Protein 6NX5 (pdb70)

Structure (mmCIF, N/CA/C/O backbone):
data_6NX5
#
_entry.id   6NX5
#
_cell.length_a   46.854
_cell.length_b   37.592
_cell.length_c   73.930
_cell.angle_alpha   90.000
_cell.angle_beta   94.200
_cell.angle_gamma   90.000
#
_symmetry.space_group_name_H-M   'P 1 21 1'
#
loop_
_entity.id
_entity.type
_entity.pdbx_description
1 polymer 'Pumilio domain-containing protein C56F2.08c'
2 non-polymer 1,2-ETHANEDIOL
3 water water
#
loop_
_atom_site.group_PDB
_atom_site.id
_atom_site.type_symbol
_atom_site.label_atom_id
_atom_site.label_alt_id
_atom_site.label_comp_id
_atom_site.label_asym_id
_atom_site.label_entity_id
_atom_site.label_seq_id
_atom_site.pdbx_PDB_ins_code
_atom_site.Cartn_x
_atom_site.Cartn_y
_atom_site.Cartn_z
_atom_site.occupancy
_atom_site.B_iso_or_equiv
_atom_site.auth_seq_id
_atom_site.auth_comp_id
_atom_site.auth_asym_id
_atom_site.auth_atom_id
_atom_site.pdbx_PDB_model_num
ATOM 1 N N . SER A 1 1 ? -2.098 10.123 1.659 1.00 15.57 -3 SER A N 1
ATOM 2 C CA . SER A 1 1 ? -1.262 9.472 0.646 1.00 9.56 -3 SER A CA 1
ATOM 3 C C . SER A 1 1 ? -1.801 8.078 0.353 1.00 13.12 -3 SER A C 1
ATOM 4 O O . SER A 1 1 ? -2.359 7.413 1.235 1.00 18.08 -3 SER A O 1
ATOM 7 N N . GLY A 1 2 ? -1.667 7.665 -0.902 1.00 15.62 -2 GLY A N 1
ATOM 8 C CA . GLY A 1 2 ? -2.111 6.340 -1.294 1.00 12.54 -2 GLY A CA 1
ATOM 9 C C . GLY A 1 2 ? -3.622 6.256 -1.389 1.00 12.94 -2 GLY A C 1
ATOM 10 O O . GLY A 1 2 ? -4.352 7.251 -1.325 1.00 14.25 -2 GLY A O 1
ATOM 11 N N . GLY A 1 3 ? -4.085 5.021 -1.563 1.00 10.23 -1 GLY A N 1
ATOM 12 C CA . GLY A 1 3 ? -5.502 4.742 -1.664 1.00 8.56 -1 GLY A CA 1
ATOM 13 C C . GLY A 1 3 ? -6.016 4.852 -3.083 1.00 10.02 -1 GLY A C 1
ATOM 14 O O . GLY A 1 3 ? -5.337 5.328 -4.000 1.00 6.96 -1 GLY A O 1
ATOM 15 N N . SER A 1 4 ? -7.233 4.359 -3.272 1.00 9.30 0 SER A N 1
ATOM 16 C CA . SER A 1 4 ? -7.788 4.195 -4.608 1.00 6.05 0 SER A CA 1
ATOM 17 C C . SER A 1 4 ? -8.882 5.214 -4.868 1.00 10.22 0 SER A C 1
ATOM 18 O O . SER A 1 4 ? -9.700 5.501 -3.986 1.00 11.66 0 SER A O 1
ATOM 21 N N . MET A 1 5 ? -8.912 5.727 -6.091 1.00 6.61 1 MET A N 1
ATOM 22 C CA . MET A 1 5 ? -9.878 6.727 -6.528 1.00 7.19 1 MET A CA 1
ATOM 23 C C . MET A 1 5 ? -10.712 6.186 -7.676 1.00 7.78 1 MET A C 1
ATOM 24 O O . MET A 1 5 ? -10.167 5.612 -8.630 1.00 8.82 1 MET A O 1
ATOM 29 N N . LEU A 1 6 ? -12.020 6.390 -7.574 1.00 8.56 2 LEU A N 1
ATOM 30 C CA . LEU A 1 6 ? -12.970 6.102 -8.650 1.00 9.28 2 LEU A CA 1
ATOM 31 C C . LEU A 1 6 ? -13.545 7.411 -9.148 1.00 10.66 2 LEU A C 1
ATOM 32 O O . LEU A 1 6 ? -13.995 8.240 -8.343 1.00 12.60 2 LEU A O 1
ATOM 37 N N . TYR A 1 7 ? -13.531 7.590 -10.464 1.00 9.95 3 TYR A N 1
ATOM 38 C CA . TYR A 1 7 ? -14.196 8.703 -11.124 1.00 10.57 3 TYR A CA 1
ATOM 39 C C . TYR A 1 7 ? -15.548 8.206 -11.618 1.00 12.43 3 TYR A C 1
ATOM 40 O O . TYR A 1 7 ? -15.612 7.279 -12.427 1.00 11.74 3 TYR A O 1
ATOM 49 N N . VAL A 1 8 ? -16.617 8.803 -11.105 1.00 12.24 4 VAL A N 1
ATOM 50 C CA . VAL A 1 8 ? -17.978 8.354 -11.377 1.00 13.25 4 VAL A CA 1
ATOM 51 C C . VAL A 1 8 ? -18.661 9.403 -12.241 1.00 14.03 4 VAL A C 1
ATOM 52 O O . VAL A 1 8 ? -18.699 10.584 -11.879 1.00 15.44 4 VAL A O 1
ATOM 56 N N . SER A 1 9 ? -19.224 8.974 -13.372 1.00 15.32 5 SER A N 1
ATOM 57 C CA . SER A 1 9 ? -19.861 9.907 -14.287 1.00 15.52 5 SER A CA 1
ATOM 58 C C . SER A 1 9 ? -21.216 9.365 -14.725 1.00 16.66 5 SER A C 1
ATOM 59 O O . SER A 1 9 ? -21.559 8.196 -14.511 1.00 17.87 5 SER A O 1
ATOM 62 N N . ASN A 1 10 ? -21.996 10.262 -15.319 1.00 18.82 6 ASN A N 1
ATOM 63 C CA . ASN A 1 10 ? -23.386 9.997 -15.713 1.00 21.96 6 ASN A CA 1
ATOM 64 C C . ASN A 1 10 ? -24.255 9.679 -14.503 1.00 19.13 6 ASN A C 1
ATOM 65 O O . ASN A 1 10 ? -25.056 8.744 -14.517 1.00 26.89 6 ASN A O 1
ATOM 70 N N . LEU A 1 11 ? -24.073 10.439 -13.432 1.00 19.30 7 LEU A N 1
ATOM 71 C CA . LEU A 1 11 ? -25.033 10.414 -12.343 1.00 19.32 7 LEU A CA 1
ATOM 72 C C . LEU A 1 11 ? -26.348 11.053 -12.788 1.00 26.18 7 LEU A C 1
ATOM 73 O O . LEU A 1 11 ? -26.356 11.914 -13.669 1.00 28.04 7 LEU A O 1
ATOM 78 N N . PRO A 1 12 ? -27.471 10.648 -12.196 1.00 24.95 8 PRO A N 1
ATOM 79 C CA . PRO A 1 12 ? -28.718 11.393 -12.412 1.00 29.41 8 PRO A CA 1
ATOM 80 C C . PRO A 1 12 ? -28.535 12.836 -11.974 1.00 31.89 8 PRO A C 1
ATOM 81 O O . PRO A 1 12 ? -27.828 13.119 -11.006 1.00 25.72 8 PRO A O 1
ATOM 85 N N . VAL A 1 13 ? -29.165 13.761 -12.703 1.00 40.34 9 VAL A N 1
ATOM 86 C CA . VAL A 1 13 ? -29.044 15.161 -12.320 1.00 40.65 9 VAL A CA 1
ATOM 87 C C . VAL A 1 13 ? -29.575 15.330 -10.903 1.00 34.46 9 VAL A C 1
ATOM 88 O O . VAL A 1 13 ? -30.545 14.678 -10.495 1.00 30.93 9 VAL A O 1
ATOM 92 N N . GLY A 1 14 ? -28.889 16.157 -10.121 1.00 30.28 10 GLY A N 1
ATOM 93 C CA . GLY A 1 14 ? -29.267 16.365 -8.740 1.00 37.90 10 GLY A CA 1
ATOM 94 C C . GLY A 1 14 ? -28.812 15.307 -7.758 1.00 35.57 10 GLY A C 1
ATOM 95 O O . GLY A 1 14 ? -29.189 15.386 -6.584 1.00 36.40 10 GLY A O 1
ATOM 96 N N . THR A 1 15 ? -28.025 14.317 -8.188 1.00 28.83 11 THR A N 1
ATOM 97 C CA . THR A 1 15 ? -27.546 13.293 -7.260 1.00 25.54 11 THR A CA 1
ATOM 98 C C . THR A 1 15 ? -26.651 13.913 -6.196 1.00 22.41 11 THR A C 1
ATOM 99 O O . THR A 1 15 ? -25.688 14.617 -6.510 1.00 23.74 11 THR A O 1
ATOM 103 N N . SER A 1 16 ? -26.968 13.641 -4.937 1.00 21.27 12 SER A N 1
ATOM 104 C CA . SER A 1 16 ? -26.238 14.219 -3.821 1.00 19.93 12 SER A CA 1
ATOM 105 C C . SER A 1 16 ? -25.090 13.315 -3.379 1.00 22.39 12 SER A C 1
ATOM 106 O O . SER A 1 16 ? -25.032 12.121 -3.695 1.00 20.59 12 SER A O 1
ATOM 109 N N . SER A 1 17 ? -24.161 13.905 -2.626 1.00 19.90 13 SER A N 1
ATOM 110 C CA A SER A 1 17 ? -23.041 13.133 -2.096 0.26 21.07 13 SER A CA 1
ATOM 111 C CA B SER A 1 17 ? -23.046 13.116 -2.115 0.74 21.23 13 SER A CA 1
ATOM 112 C C . SER A 1 17 ? -23.517 12.069 -1.112 1.00 22.57 13 SER A C 1
ATOM 113 O O . SER A 1 17 ? -22.940 10.975 -1.040 1.00 18.67 13 SER A O 1
ATOM 118 N N . SER A 1 18 ? -24.567 12.370 -0.345 1.00 22.59 14 SER A N 1
ATOM 119 C CA A SER A 1 18 ? -25.109 11.383 0.585 0.36 22.44 14 SER A CA 1
ATOM 120 C CA B SER A 1 18 ? -25.094 11.377 0.585 0.64 22.41 14 SER A CA 1
ATOM 121 C C . SER A 1 18 ? -25.633 10.160 -0.158 1.00 21.82 14 SER A C 1
ATOM 122 O O . SER A 1 18 ? -25.455 9.025 0.293 1.00 21.08 14 SER A O 1
ATOM 127 N N . ALA A 1 19 ? -26.279 10.370 -1.306 1.00 22.29 15 ALA A N 1
ATOM 128 C CA . ALA A 1 19 ? -26.744 9.234 -2.094 1.00 19.58 15 ALA A CA 1
ATOM 129 C C . ALA A 1 19 ? -25.569 8.402 -2.597 1.00 23.61 15 ALA A C 1
ATOM 130 O O . ALA A 1 19 ? -25.624 7.166 -2.606 1.00 23.23 15 ALA A O 1
ATOM 132 N N . ILE A 1 20 ? -24.487 9.066 -2.994 1.00 21.12 16 ILE A N 1
ATOM 133 C CA . ILE A 1 20 ? -23.334 8.347 -3.522 1.00 17.82 16 ILE A CA 1
ATOM 134 C C . ILE A 1 20 ? -22.690 7.490 -2.438 1.00 17.18 16 ILE A C 1
ATOM 135 O O . ILE A 1 20 ? -22.286 6.350 -2.695 1.00 16.33 16 ILE A O 1
ATOM 140 N N . HIS A 1 21 ? -22.579 8.013 -1.213 1.00 17.88 17 HIS A N 1
ATOM 141 C CA . HIS A 1 21 ? -22.036 7.201 -0.123 1.00 22.35 17 HIS A CA 1
ATOM 142 C C . HIS A 1 21 ? -22.877 5.956 0.100 1.00 24.83 17 HIS A C 1
ATOM 143 O O . HIS A 1 21 ? -22.345 4.849 0.245 1.00 19.43 17 HIS A O 1
ATOM 150 N N . ALA A 1 22 ? -24.199 6.122 0.146 1.00 23.03 18 ALA A N 1
ATOM 151 C CA . ALA A 1 22 ? -25.081 4.976 0.313 1.00 25.43 18 ALA A CA 1
ATOM 152 C C . ALA A 1 22 ? -24.811 3.907 -0.738 1.00 24.61 18 ALA A C 1
ATOM 153 O O . ALA A 1 22 ? -24.707 2.718 -0.416 1.00 26.79 18 ALA A O 1
ATOM 155 N N . LEU A 1 23 ? -24.656 4.317 -1.996 1.00 23.39 19 LEU A N 1
ATOM 156 C CA . LEU A 1 23 ? -24.462 3.355 -3.074 1.00 22.43 19 LEU A CA 1
ATOM 157 C C . LEU A 1 23 ? -23.098 2.681 -2.987 1.00 21.56 19 LEU A C 1
ATOM 158 O O . LEU A 1 23 ? -22.987 1.462 -3.158 1.00 22.23 19 LEU A O 1
ATOM 163 N N . PHE A 1 24 ? -22.046 3.447 -2.716 1.00 17.91 20 PHE A N 1
ATOM 164 C CA . PHE A 1 24 ? -20.719 2.849 -2.778 1.00 15.94 20 PHE A CA 1
ATOM 165 C C . PHE A 1 24 ? -20.330 2.129 -1.489 1.00 18.86 20 PHE A C 1
ATOM 166 O O . PHE A 1 24 ? -19.410 1.303 -1.508 1.00 16.16 20 PHE A O 1
ATOM 174 N N . SER A 1 25 ? -21.031 2.377 -0.381 1.00 21.15 21 SER A N 1
ATOM 175 C CA . SER A 1 25 ? -20.736 1.644 0.846 1.00 17.77 21 SER A CA 1
ATOM 176 C C . SER A 1 25 ? -21.108 0.167 0.770 1.00 18.89 21 SER A C 1
ATOM 177 O O . SER A 1 25 ? -20.727 -0.589 1.667 1.00 18.38 21 SER A O 1
ATOM 180 N N . ALA A 1 26 ? -21.824 -0.268 -0.269 1.00 17.04 22 ALA A N 1
ATOM 181 C CA . ALA A 1 26 ? -22.083 -1.692 -0.423 1.00 21.38 22 ALA A CA 1
ATOM 182 C C . ALA A 1 26 ? -20.805 -2.497 -0.629 1.00 23.80 22 ALA A C 1
ATOM 183 O O . ALA A 1 26 ? -20.802 -3.703 -0.371 1.00 20.68 22 ALA A O 1
ATOM 185 N N . TYR A 1 27 ? -19.723 -1.872 -1.095 1.00 18.26 23 TYR A N 1
ATOM 186 C CA . TYR A 1 27 ? -18.539 -2.620 -1.504 1.00 21.13 23 TYR A CA 1
ATOM 187 C C . TYR A 1 27 ? -17.336 -2.418 -0.596 1.00 22.13 23 TYR A C 1
ATOM 188 O O . TYR A 1 27 ? -16.300 -3.060 -0.803 1.00 19.83 23 TYR A O 1
ATOM 197 N N . GLY A 1 28 ? -17.440 -1.568 0.407 1.00 14.60 24 GLY A N 1
ATOM 198 C CA . GLY A 1 28 ? -16.318 -1.349 1.292 1.00 13.89 24 GLY A CA 1
ATOM 199 C C . GLY A 1 28 ? -16.489 -0.062 2.072 1.00 17.31 24 GLY A C 1
ATOM 200 O O . GLY A 1 28 ? -17.564 0.541 2.093 1.00 23.17 24 GLY A O 1
ATOM 201 N N . ASN A 1 29 ? -15.397 0.331 2.729 1.00 21.75 25 ASN A N 1
ATOM 202 C CA . ASN A 1 29 ? -15.386 1.515 3.587 1.00 24.29 25 ASN A CA 1
ATOM 203 C C . ASN A 1 29 ? -15.033 2.716 2.720 1.00 16.94 25 ASN A C 1
ATOM 204 O O . ASN A 1 29 ? -13.874 2.911 2.360 1.00 21.33 25 ASN A O 1
ATOM 209 N N . VAL A 1 30 ? -16.036 3.529 2.383 1.00 20.26 26 VAL A N 1
ATOM 210 C CA . VAL A 1 30 ? -15.776 4.728 1.594 1.00 15.33 26 VAL A CA 1
ATOM 211 C C . VAL A 1 30 ? -14.991 5.723 2.436 1.00 19.46 26 VAL A C 1
ATOM 212 O O . VAL A 1 30 ? -15.414 6.097 3.539 1.00 22.56 26 VAL A O 1
ATOM 216 N N . LYS A 1 31 ? -13.857 6.176 1.911 1.00 13.29 27 LYS A N 1
ATOM 217 C CA . LYS A 1 31 ? -12.966 7.053 2.662 1.00 17.77 27 LYS A CA 1
ATOM 218 C C . LYS A 1 31 ? -13.322 8.520 2.491 1.00 20.92 27 LYS A C 1
ATOM 219 O O . LYS A 1 31 ? -13.220 9.295 3.447 1.00 23.34 27 LYS A O 1
ATOM 225 N N . ASP A 1 32 ? -13.746 8.914 1.294 1.00 14.40 28 ASP A N 1
ATOM 226 C CA . ASP A 1 32 ? -14.048 10.305 1.000 1.00 14.48 28 ASP A CA 1
ATOM 227 C C . ASP A 1 32 ? -14.876 10.324 -0.268 1.00 11.92 28 ASP A C 1
ATOM 228 O O . ASP A 1 32 ? -14.811 9.392 -1.077 1.00 11.43 28 ASP A O 1
ATOM 233 N N . ILE A 1 33 ? -15.646 11.395 -0.428 1.00 12.32 29 ILE A N 1
ATOM 234 C CA . ILE A 1 33 ? -16.415 11.657 -1.644 1.00 11.63 29 ILE A CA 1
ATOM 235 C C . ILE A 1 33 ? -16.252 13.131 -1.978 1.00 15.14 29 ILE A C 1
ATOM 236 O O . ILE A 1 33 ? -16.332 13.977 -1.084 1.00 17.31 29 ILE A O 1
ATOM 241 N N . TRP A 1 34 ? -15.986 13.434 -3.247 1.00 14.60 30 TRP A N 1
ATOM 242 C CA . TRP A 1 34 ? -16.002 14.796 -3.767 1.00 11.81 30 TRP A CA 1
ATOM 243 C C . TRP A 1 34 ? -17.007 14.884 -4.908 1.00 13.49 30 TRP A C 1
ATOM 244 O O . TRP A 1 34 ? -17.082 13.986 -5.750 1.00 16.92 30 TRP A O 1
ATOM 255 N N . MET A 1 35 ? -17.778 15.966 -4.949 1.00 13.73 31 MET A N 1
ATOM 256 C CA . MET A 1 35 ? -18.732 16.184 -6.025 1.00 15.33 31 MET A CA 1
ATOM 257 C C . MET A 1 35 ? -18.139 17.147 -7.044 1.00 17.03 31 MET A C 1
ATOM 258 O O . MET A 1 35 ? -17.512 18.141 -6.674 1.00 18.88 31 MET A O 1
ATOM 263 N N . LEU A 1 36 ? -18.328 16.841 -8.326 1.00 15.92 32 LEU A N 1
ATOM 264 C CA . LEU A 1 36 ? -17.862 17.695 -9.417 1.00 16.62 32 LEU A CA 1
ATOM 265 C C . LEU A 1 36 ? -18.995 18.541 -9.970 1.00 21.87 32 LEU A C 1
ATOM 266 O O . LEU A 1 36 ? -19.087 18.756 -11.179 1.00 26.33 32 LEU A O 1
ATOM 271 N N . SER A 1 37 ? -19.869 19.015 -9.086 1.00 18.69 33 SER A N 1
ATOM 272 C CA . SER A 1 37 ? -20.942 19.910 -9.485 1.00 25.62 33 SER A CA 1
ATOM 273 C C . SER A 1 37 ? -20.357 21.163 -10.136 1.00 27.93 33 SER A C 1
ATOM 274 O O . SER A 1 37 ? -19.290 21.640 -9.739 1.00 27.79 33 SER A O 1
ATOM 277 N N . PRO A 1 38 ? -21.048 21.738 -11.129 1.00 29.97 34 PRO A N 1
ATOM 278 C CA . PRO A 1 38 ? -22.405 21.375 -11.544 1.00 26.21 34 PRO A CA 1
ATOM 279 C C . PRO A 1 38 ? -22.486 20.184 -12.495 1.00 26.38 34 PRO A C 1
ATOM 280 O O . PRO A 1 38 ? -23.584 19.870 -12.967 1.00 28.97 34 PRO A O 1
ATOM 284 N N . ASP A 1 39 ? -21.362 19.528 -12.771 1.00 29.03 35 ASP A N 1
ATOM 285 C CA . ASP A 1 39 ? -21.417 18.332 -13.597 1.00 25.96 35 ASP A CA 1
ATOM 286 C C . ASP A 1 39 ? -21.994 17.163 -12.799 1.00 23.49 35 ASP A C 1
ATOM 287 O O . ASP A 1 39 ? -21.929 17.114 -11.567 1.00 24.27 35 ASP A O 1
ATOM 292 N N . ASN A 1 40 ? -22.576 16.215 -13.522 1.00 19.94 36 ASN A N 1
ATOM 293 C CA . ASN A 1 40 ? -23.157 15.034 -12.900 1.00 19.83 36 ASN A CA 1
ATOM 294 C C . ASN A 1 40 ? -22.092 13.965 -12.671 1.00 17.51 36 ASN A C 1
ATOM 295 O O . ASN A 1 40 ? -22.248 12.811 -13.074 1.00 17.52 36 ASN A O 1
ATOM 300 N N . SER A 1 41 ? -20.991 14.345 -12.013 1.00 16.53 37 SER A N 1
ATOM 301 C CA . SER A 1 41 ? -19.892 13.420 -11.750 1.00 15.90 37 SER A CA 1
ATOM 302 C C . SER A 1 41 ? -19.400 13.563 -10.313 1.00 15.18 37 SER A C 1
ATOM 303 O O . SER A 1 41 ? -19.698 14.537 -9.615 1.00 15.06 37 SER A O 1
ATOM 306 N N . ALA A 1 42 ? -18.633 12.568 -9.868 1.00 13.92 38 ALA A N 1
ATOM 307 C CA . ALA A 1 42 ? -18.108 12.567 -8.510 1.00 13.31 38 ALA A CA 1
ATOM 308 C C . ALA A 1 42 ? -16.842 11.721 -8.459 1.00 13.15 38 ALA A C 1
ATOM 309 O O . ALA A 1 42 ? -16.508 10.993 -9.398 1.00 12.06 38 ALA A O 1
ATOM 311 N N . ILE A 1 43 ? -16.120 11.860 -7.348 1.00 11.62 39 ILE A N 1
ATOM 312 C CA . ILE A 1 43 ? -14.925 11.075 -7.061 1.00 10.66 39 ILE A CA 1
ATOM 313 C C . ILE A 1 43 ? -15.149 10.370 -5.739 1.00 10.70 39 ILE A C 1
ATOM 314 O O . ILE A 1 43 ? -15.586 10.995 -4.762 1.00 11.45 39 ILE A O 1
ATOM 319 N N . VAL A 1 44 ? -14.865 9.066 -5.712 1.00 10.34 40 VAL A N 1
ATOM 320 C CA . VAL A 1 44 ? -15.086 8.229 -4.542 1.00 10.81 40 VAL A CA 1
ATOM 321 C C . VAL A 1 44 ? -13.775 7.539 -4.221 1.00 11.34 40 VAL A C 1
ATOM 322 O O . VAL A 1 44 ? -13.138 6.973 -5.119 1.00 12.59 40 VAL A O 1
ATOM 326 N N . SER A 1 45 ? -13.362 7.582 -2.958 1.00 10.95 41 SER A N 1
ATOM 327 C CA A SER A 1 45 ? -12.117 6.954 -2.544 0.52 10.44 41 SER A CA 1
ATOM 328 C CA B SER A 1 45 ? -12.117 6.963 -2.534 0.48 10.44 41 SER A CA 1
ATOM 329 C C . SER A 1 45 ? -12.369 5.800 -1.587 1.00 11.70 41 SER A C 1
ATOM 330 O O . SER A 1 45 ? -13.251 5.867 -0.722 1.00 14.27 41 SER A O 1
ATOM 335 N N . TYR A 1 46 ? -11.581 4.742 -1.767 1.00 9.37 42 TYR A N 1
ATOM 336 C CA . TYR A 1 46 ? -11.440 3.631 -0.838 1.00 10.12 42 TYR A CA 1
ATOM 337 C C . TYR A 1 46 ? -9.975 3.497 -0.462 1.00 11.39 42 TYR A C 1
ATOM 338 O O . TYR A 1 46 ? -9.091 3.625 -1.321 1.00 11.47 42 TYR A O 1
ATOM 347 N N . GLU A 1 47 ? -9.701 3.154 0.795 1.00 13.24 43 GLU A N 1
ATOM 348 C CA . GLU A 1 47 ? -8.319 2.855 1.149 1.00 16.39 43 GLU A CA 1
ATOM 349 C C . GLU A 1 47 ? -7.840 1.576 0.465 1.00 12.23 43 GLU A C 1
ATOM 350 O O . GLU A 1 47 ? -6.694 1.510 0.008 1.00 18.61 43 GLU A O 1
ATOM 356 N N . SER A 1 48 ? -8.709 0.566 0.335 1.00 11.82 44 SER A N 1
ATOM 357 C CA . SER A 1 48 ? -8.326 -0.734 -0.228 1.00 10.64 44 SER A CA 1
ATOM 358 C C . SER A 1 48 ? -8.576 -0.809 -1.723 1.00 8.80 44 SER A C 1
ATOM 359 O O . SER A 1 48 ? -9.703 -0.577 -2.184 1.00 9.47 44 SER A O 1
ATOM 362 N N . LEU A 1 49 ? -7.518 -1.170 -2.466 1.00 7.98 45 LEU A N 1
ATOM 363 C CA . LEU A 1 49 ? -7.637 -1.395 -3.902 1.00 7.51 45 LEU A CA 1
ATOM 364 C C . LEU A 1 49 ? -8.679 -2.450 -4.223 1.00 7.13 45 LEU A C 1
ATOM 365 O O . LEU A 1 49 ? -9.474 -2.274 -5.154 1.00 7.50 45 LEU A O 1
ATOM 370 N N . SER A 1 50 ? -8.712 -3.552 -3.463 1.00 7.68 46 SER A N 1
ATOM 371 C CA . SER A 1 50 ? -9.665 -4.596 -3.830 1.00 7.93 46 SER A CA 1
ATOM 372 C C . SER A 1 50 ? -11.112 -4.119 -3.666 1.00 8.66 46 SER A C 1
ATOM 373 O O . SER A 1 50 ? -11.974 -4.503 -4.466 1.00 11.63 46 SER A O 1
ATOM 376 N N . SER A 1 51 ? -11.402 -3.267 -2.675 1.00 9.53 47 SER A N 1
ATOM 377 C CA . SER A 1 51 ? -12.747 -2.688 -2.582 1.00 9.39 47 SER A CA 1
ATOM 378 C C . SER A 1 51 ? -13.070 -1.846 -3.813 1.00 10.90 47 SER A C 1
ATOM 379 O O . SER A 1 51 ? -14.177 -1.934 -4.371 1.00 10.80 47 SER A O 1
ATOM 382 N N . ALA A 1 52 ? -12.118 -1.019 -4.251 1.00 8.82 48 ALA A N 1
ATOM 383 C CA . ALA A 1 52 ? -12.359 -0.177 -5.424 1.00 8.92 48 ALA A CA 1
ATOM 384 C C . ALA A 1 52 ? -12.596 -1.010 -6.682 1.00 9.26 48 ALA A C 1
ATOM 385 O O . ALA A 1 52 ? -13.447 -0.656 -7.509 1.00 9.83 48 ALA A O 1
ATOM 387 N N . ILE A 1 53 ? -11.809 -2.079 -6.881 1.00 8.95 49 ILE A N 1
ATOM 388 C CA . ILE A 1 53 ? -12.001 -2.936 -8.056 1.00 9.32 49 ILE A CA 1
ATOM 389 C C . ILE A 1 53 ? -13.385 -3.572 -8.030 1.00 10.26 49 ILE A C 1
ATOM 390 O O . ILE A 1 53 ? -14.097 -3.600 -9.041 1.00 10.85 49 ILE A O 1
ATOM 395 N N . VAL A 1 54 ? -13.782 -4.106 -6.878 1.00 10.47 50 VAL A N 1
ATOM 396 C CA . VAL A 1 54 ? -15.082 -4.767 -6.787 1.00 11.41 50 VAL A CA 1
ATOM 397 C C . VAL A 1 54 ? -16.209 -3.778 -7.053 1.00 12.01 50 VAL A C 1
ATOM 398 O O . VAL A 1 54 ? -17.172 -4.097 -7.762 1.00 12.80 50 VAL A O 1
ATOM 402 N N . ALA A 1 55 ? -16.108 -2.568 -6.491 1.00 11.70 51 ALA A N 1
ATOM 403 C CA . ALA A 1 55 ? -17.118 -1.537 -6.731 1.00 12.27 51 ALA A CA 1
ATOM 404 C C . ALA A 1 55 ? -17.190 -1.162 -8.204 1.00 12.44 51 ALA A C 1
ATOM 405 O O . ALA A 1 55 ? -18.284 -1.048 -8.781 1.00 13.27 51 ALA A O 1
ATOM 407 N N . ARG A 1 56 ? -16.033 -0.955 -8.833 1.00 11.71 52 ARG A N 1
ATOM 408 C CA . ARG A 1 56 ? -15.998 -0.609 -10.249 1.00 11.87 52 ARG A CA 1
ATOM 409 C C . ARG A 1 56 ? -16.652 -1.700 -11.091 1.00 12.60 52 ARG A C 1
ATOM 410 O O . ARG A 1 56 ? -17.460 -1.415 -11.981 1.00 13.31 52 ARG A O 1
ATOM 418 N N . ASP A 1 57 ? -16.301 -2.960 -10.831 1.00 12.49 53 ASP A N 1
ATOM 419 C CA . ASP A 1 57 ? -16.896 -4.070 -11.572 1.00 13.23 53 ASP A CA 1
ATOM 420 C C . ASP A 1 57 ? -18.395 -4.148 -11.346 1.00 14.24 53 ASP A C 1
ATOM 421 O O . ASP A 1 57 ? -19.156 -4.500 -12.262 1.00 15.95 53 ASP A O 1
ATOM 426 N N . ALA A 1 58 ? -18.842 -3.876 -10.120 1.00 14.28 54 ALA A N 1
ATOM 427 C CA . ALA A 1 58 ? -20.267 -4.016 -9.831 1.00 15.30 54 ALA A CA 1
ATOM 428 C C . ALA A 1 58 ? -21.099 -2.889 -10.434 1.00 15.85 54 ALA A C 1
ATOM 429 O O . ALA A 1 58 ? -22.272 -3.101 -10.762 1.00 18.22 54 ALA A O 1
ATOM 431 N N . LEU A 1 59 ? -20.521 -1.696 -10.591 1.00 15.63 55 LEU A N 1
ATOM 432 C CA . LEU A 1 59 ? -21.307 -0.524 -10.936 1.00 15.82 55 LEU A CA 1
ATOM 433 C C . LEU A 1 59 ? -21.037 0.037 -12.319 1.00 15.85 55 LEU A C 1
ATOM 434 O O . LEU A 1 59 ? -21.920 0.718 -12.855 1.00 19.16 55 LEU A O 1
ATOM 439 N N . HIS A 1 60 ? -19.873 -0.212 -12.913 1.00 15.13 56 HIS A N 1
ATOM 440 C CA . HIS A 1 60 ? -19.571 0.406 -14.198 1.00 15.18 56 HIS A CA 1
ATOM 441 C C . HIS A 1 60 ? -20.528 -0.103 -15.265 1.00 19.92 56 HIS A C 1
ATOM 442 O O . HIS A 1 60 ? -20.740 -1.312 -15.400 1.00 20.58 56 HIS A O 1
ATOM 449 N N . ASN A 1 61 ? -21.113 0.835 -16.006 1.00 17.03 57 ASN A N 1
ATOM 450 C CA . ASN A 1 61 ? -22.048 0.529 -17.094 1.00 22.52 57 ASN A CA 1
ATOM 451 C C . ASN A 1 61 ? -23.308 -0.170 -16.589 1.00 25.70 57 ASN A C 1
ATOM 452 O O . ASN A 1 61 ? -23.888 -1.014 -17.282 1.00 25.01 57 ASN A O 1
ATOM 457 N N . ARG A 1 62 ? -23.756 0.189 -15.389 1.00 24.33 58 ARG A N 1
ATOM 458 C CA . ARG A 1 62 ? -24.951 -0.386 -14.800 1.00 24.25 58 ARG A CA 1
ATOM 459 C C . ARG A 1 62 ? -26.001 0.691 -14.560 1.00 24.49 58 ARG A C 1
ATOM 460 O O . ARG A 1 62 ? -25.708 1.703 -13.912 1.00 19.92 58 ARG A O 1
ATOM 468 N N . PRO A 1 63 ? -27.222 0.525 -15.055 1.00 26.12 59 PRO A N 1
ATOM 469 C CA . PRO A 1 63 ? -28.284 1.469 -14.688 1.00 25.55 59 PRO A CA 1
ATOM 470 C C . PRO A 1 63 ? -28.740 1.238 -13.258 1.00 26.30 59 PRO A C 1
ATOM 471 O O . PRO A 1 63 ? -29.753 0.568 -13.026 1.00 33.51 59 PRO A O 1
ATOM 475 N N . VAL A 1 64 ? -27.998 1.779 -12.284 1.00 29.34 60 VAL A N 1
ATOM 476 C CA . VAL A 1 64 ? -28.298 1.509 -10.880 1.00 21.74 60 VAL A CA 1
ATOM 477 C C . VAL A 1 64 ? -29.331 2.459 -10.300 1.00 30.98 60 VAL A C 1
ATOM 478 O O . VAL A 1 64 ? -29.823 2.214 -9.188 1.00 35.81 60 VAL A O 1
ATOM 482 N N . PHE A 1 65 ? -29.683 3.524 -11.015 1.00 27.27 61 PHE A N 1
ATOM 483 C CA . PHE A 1 65 ? -30.703 4.473 -10.600 1.00 26.68 61 PHE A CA 1
ATOM 484 C C . PHE A 1 65 ? -31.931 4.303 -11.481 1.00 24.98 61 PHE A C 1
ATOM 485 O O . PHE A 1 65 ? -31.825 3.915 -12.648 1.00 29.61 61 PHE A O 1
ATOM 493 N N . GLU A 1 66 ? -33.099 4.589 -10.915 1.00 26.01 62 GLU A N 1
ATOM 494 C CA . GLU A 1 66 ? -34.330 4.431 -11.676 1.00 27.40 62 GLU A CA 1
ATOM 495 C C . GLU A 1 66 ? -34.435 5.490 -12.763 1.00 27.86 62 GLU A C 1
ATOM 496 O O . GLU A 1 66 ? -34.060 6.649 -12.562 1.00 30.08 62 GLU A O 1
ATOM 502 N N . ASN A 1 67 ? -34.956 5.077 -13.927 1.00 28.62 63 ASN A N 1
ATOM 503 C CA . ASN A 1 67 ? -35.254 5.969 -15.050 1.00 29.30 63 ASN A CA 1
ATOM 504 C C . ASN A 1 67 ? -34.029 6.733 -15.525 1.00 28.25 63 ASN A C 1
ATOM 505 O O . ASN A 1 67 ? -34.124 7.877 -15.981 1.00 28.60 63 ASN A O 1
ATOM 510 N N . HIS A 1 68 ? -32.871 6.094 -15.433 1.00 27.02 64 HIS A N 1
ATOM 511 C CA . HIS A 1 68 ? -31.622 6.694 -15.851 1.00 25.96 64 HIS A CA 1
ATOM 512 C C . HIS A 1 68 ? -30.763 5.623 -16.500 1.00 25.28 64 HIS A C 1
ATOM 513 O O . HIS A 1 68 ? -30.817 4.449 -16.122 1.00 25.17 64 HIS A O 1
ATOM 520 N N . GLY A 1 69 ? -29.972 6.039 -17.486 1.00 24.90 65 GLY A N 1
ATOM 521 C CA . GLY A 1 69 ? -29.100 5.140 -18.200 1.00 24.31 65 GLY A CA 1
ATOM 522 C C . GLY A 1 69 ? -27.940 4.681 -17.342 1.00 24.64 65 GLY A C 1
ATOM 523 O O . GLY A 1 69 ? -27.917 4.889 -16.128 1.00 22.49 65 GLY A O 1
ATOM 524 N N . PRO A 1 70 ? -26.952 4.049 -17.966 1.00 22.33 66 PRO A N 1
ATOM 525 C CA . PRO A 1 70 ? -25.884 3.408 -17.182 1.00 21.04 66 PRO A CA 1
ATOM 526 C C . PRO A 1 70 ? -24.924 4.417 -16.573 1.00 32.02 66 PRO A C 1
ATOM 527 O O . PRO A 1 70 ? -24.468 5.350 -17.239 1.00 23.94 66 PRO A O 1
ATOM 531 N N . VAL A 1 71 ? -24.612 4.210 -15.290 1.00 19.33 67 VAL A N 1
ATOM 532 C CA . VAL A 1 71 ? -23.558 4.980 -14.628 1.00 18.27 67 VAL A CA 1
ATOM 533 C C . VAL A 1 71 ? -22.203 4.476 -15.105 1.00 21.49 67 VAL A C 1
ATOM 534 O O . VAL A 1 71 ? -22.027 3.300 -15.434 1.00 19.44 67 VAL A O 1
ATOM 538 N N . GLN A 1 72 ? -21.228 5.374 -15.135 1.00 18.60 68 GLN A N 1
ATOM 539 C CA . GLN A 1 72 ? -19.860 5.032 -15.494 1.00 15.60 68 GLN A CA 1
ATOM 540 C C . GLN A 1 72 ? -18.978 5.145 -14.264 1.00 14.57 68 GLN A C 1
ATOM 541 O O . GLN A 1 72 ? -19.104 6.109 -13.500 1.00 14.48 68 GLN A O 1
ATOM 547 N N . VAL A 1 73 ? -18.110 4.154 -14.065 1.00 13.89 69 VAL A N 1
ATOM 548 C CA . VAL A 1 73 ? -17.157 4.150 -12.952 1.00 12.92 69 VAL A CA 1
ATOM 549 C C . VAL A 1 73 ? -15.792 3.760 -13.498 1.00 12.48 69 VAL A C 1
ATOM 550 O O . VAL A 1 73 ? -15.640 2.674 -14.073 1.00 13.07 69 VAL A O 1
ATOM 554 N N . MET A 1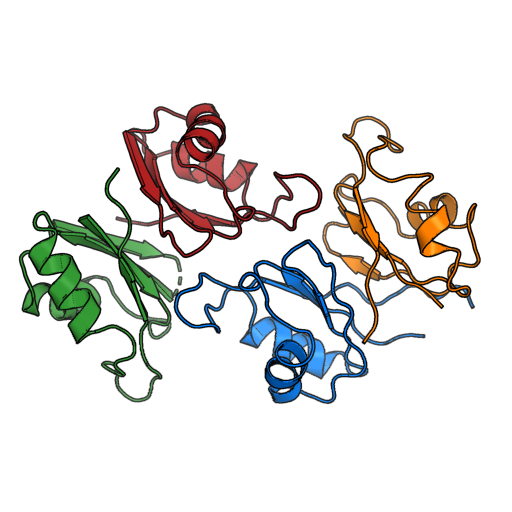 74 ? -14.794 4.630 -13.290 1.00 11.37 70 MET A N 1
ATOM 555 C CA . MET A 1 74 ? -13.443 4.409 -13.785 1.00 10.62 70 MET A CA 1
ATOM 556 C C . MET A 1 74 ? -12.485 4.393 -12.607 1.00 9.73 70 MET A C 1
ATOM 557 O O . MET A 1 74 ? -12.470 5.331 -11.799 1.00 11.08 70 MET A O 1
ATOM 562 N N . LEU A 1 75 ? -11.712 3.326 -12.504 1.00 9.27 71 LEU A N 1
ATOM 563 C CA . LEU A 1 75 ? -10.700 3.214 -11.462 1.00 8.45 71 LEU A CA 1
ATOM 564 C C . LEU A 1 75 ? -9.416 3.882 -11.932 1.00 9.92 71 LEU A C 1
ATOM 565 O O . LEU A 1 75 ? -8.831 3.472 -12.944 1.00 10.96 71 LEU A O 1
ATOM 570 N N . ALA A 1 76 ? -8.947 4.878 -11.175 1.00 7.33 72 ALA A N 1
ATOM 571 C CA . ALA A 1 76 ? -7.681 5.499 -11.527 1.00 6.69 72 ALA A CA 1
ATOM 572 C C . ALA A 1 76 ? -6.537 4.542 -11.211 1.00 6.21 72 ALA A C 1
ATOM 573 O O . ALA A 1 76 ? -6.680 3.592 -10.437 1.00 8.46 72 ALA A O 1
ATOM 575 N N . LYS A 1 77 ? -5.387 4.798 -11.832 1.00 7.97 73 LYS A N 1
ATOM 576 C CA . LYS A 1 77 ? -4.177 4.087 -11.494 1.00 5.62 73 LYS A CA 1
ATOM 577 C C . LYS A 1 77 ? -3.709 4.508 -10.101 1.00 5.47 73 LYS A C 1
ATOM 578 O O . LYS A 1 77 ? -4.121 5.556 -9.592 1.00 8.27 73 LYS A O 1
ATOM 584 N N . PRO A 1 78 ? -2.903 3.681 -9.439 1.00 8.37 74 PRO A N 1
ATOM 585 C CA . PRO A 1 78 ? -2.306 4.108 -8.171 1.00 7.65 74 PRO A CA 1
ATOM 586 C C . PRO A 1 78 ? -1.609 5.454 -8.314 1.00 6.90 74 PRO A C 1
ATOM 587 O O . PRO A 1 78 ? -1.006 5.773 -9.344 1.00 9.01 74 PRO A O 1
ATOM 591 N N . SER A 1 79 ? -1.708 6.251 -7.268 1.00 5.36 75 SER A N 1
ATOM 592 C CA . SER A 1 79 ? -1.226 7.610 -7.320 1.00 6.04 75 SER A CA 1
ATOM 593 C C . SER A 1 79 ? 0.300 7.704 -7.248 1.00 6.28 75 SER A C 1
ATOM 594 O O . SER A 1 79 ? 1.019 6.770 -6.837 1.00 7.64 75 SER A O 1
ATOM 597 N N . SER A 1 80 ? 0.791 8.847 -7.704 1.00 5.03 76 SER A N 1
ATOM 598 C CA A SER A 1 80 ? 2.117 9.328 -7.361 0.49 4.77 76 SER A CA 1
ATOM 599 C CA B SER A 1 80 ? 2.117 9.323 -7.356 0.51 4.56 76 SER A CA 1
ATOM 600 C C . SER A 1 80 ? 1.989 10.304 -6.203 1.00 5.63 76 SER A C 1
ATOM 601 O O . SER A 1 80 ? 1.082 11.143 -6.193 1.00 8.29 76 SER A O 1
ATOM 606 N N . ASN A 1 81 ? 2.896 10.188 -5.244 1.00 5.84 77 ASN A N 1
ATOM 607 C CA . ASN A 1 81 ? 2.912 11.022 -4.057 1.00 4.42 77 ASN A CA 1
ATOM 608 C C . ASN A 1 81 ? 4.180 11.870 -4.064 1.00 4.89 77 ASN A C 1
ATOM 609 O O . ASN A 1 81 ? 5.262 11.397 -4.445 1.00 8.79 77 ASN A O 1
ATOM 614 N N . TYR A 1 82 ? 4.049 13.127 -3.638 1.00 4.23 78 TYR A N 1
ATOM 615 C CA . TYR A 1 82 ? 5.124 14.116 -3.696 1.00 6.57 78 TYR A CA 1
ATOM 616 C C . TYR A 1 82 ? 5.449 14.702 -2.328 1.00 8.17 78 TYR A C 1
ATOM 617 O O . TYR A 1 82 ? 6.035 15.789 -2.244 1.00 11.71 78 TYR A O 1
ATOM 626 N N . GLU A 1 83 ? 5.060 14.021 -1.259 1.00 7.39 79 GLU A N 1
ATOM 627 C CA . GLU A 1 83 ? 5.176 14.561 0.076 1.00 9.53 79 GLU A CA 1
ATOM 628 C C . GLU A 1 83 ? 6.454 14.129 0.750 1.00 14.69 79 GLU A C 1
ATOM 629 O O . GLU A 1 83 ? 7.362 13.639 0.093 1.00 15.32 79 GLU A O 1
ATOM 636 N N . GLY B 1 3 ? -6.924 20.888 2.514 1.00 17.60 -1 GLY B N 1
ATOM 637 C CA . GLY B 1 3 ? -6.450 20.971 1.142 1.00 6.58 -1 GLY B CA 1
ATOM 638 C C . GLY B 1 3 ? -7.540 21.204 0.119 1.00 7.07 -1 GLY B C 1
ATOM 639 O O . GLY B 1 3 ? -8.661 21.619 0.459 1.00 13.02 -1 GLY B O 1
ATOM 640 N N . SER B 1 4 ? -7.205 20.974 -1.150 1.00 4.96 0 SER B N 1
ATOM 641 C CA . SER B 1 4 ? -8.203 21.073 -2.211 1.00 3.73 0 SER B CA 1
ATOM 642 C C . SER B 1 4 ? -7.873 20.051 -3.288 1.00 5.30 0 SER B C 1
ATOM 643 O O . SER B 1 4 ? -6.781 19.474 -3.320 1.00 7.77 0 SER B O 1
ATOM 646 N N . MET B 1 5 ? -8.814 19.849 -4.196 1.00 6.35 1 MET B N 1
ATOM 647 C CA . MET B 1 5 ? -8.655 18.790 -5.176 1.00 8.18 1 MET B CA 1
ATOM 648 C C . MET B 1 5 ? -9.320 19.211 -6.478 1.00 5.56 1 MET B C 1
ATOM 649 O O . MET B 1 5 ? -10.324 19.931 -6.465 1.00 7.81 1 MET B O 1
ATOM 654 N N . LEU B 1 6 ? -8.705 18.810 -7.591 1.00 4.75 2 LEU B N 1
ATOM 655 C CA . LEU B 1 6 ? -9.148 19.156 -8.934 1.00 8.05 2 LEU B CA 1
ATOM 656 C C . LEU B 1 6 ? -9.283 17.902 -9.765 1.00 6.30 2 LEU B C 1
ATOM 657 O O . LEU B 1 6 ? -8.526 16.945 -9.584 1.00 6.16 2 LEU B O 1
ATOM 662 N N . TYR B 1 7 ? -10.224 17.925 -10.710 1.00 5.76 3 TYR B N 1
ATOM 663 C CA . TYR B 1 7 ? -10.295 16.923 -11.756 1.00 7.14 3 TYR B CA 1
ATOM 664 C C . TYR B 1 7 ? -9.981 17.601 -13.076 1.00 7.70 3 TYR B C 1
ATOM 665 O O . TYR B 1 7 ? -10.665 18.553 -13.462 1.00 9.08 3 TYR B O 1
ATOM 674 N N . VAL B 1 8 ? -8.962 17.112 -13.772 1.00 6.85 4 VAL B N 1
ATOM 675 C CA . VAL B 1 8 ? -8.471 17.736 -14.994 1.00 7.39 4 VAL B CA 1
ATOM 676 C C . VAL B 1 8 ? -8.709 16.768 -16.140 1.00 10.31 4 VAL B C 1
ATOM 677 O O . VAL B 1 8 ? -8.340 15.597 -16.047 1.00 11.32 4 VAL B O 1
ATOM 681 N N . SER B 1 9 ? -9.345 17.242 -17.209 1.00 9.76 5 SER B N 1
ATOM 682 C CA . SER B 1 9 ? -9.708 16.349 -18.300 1.00 9.82 5 SER B CA 1
ATOM 683 C C . SER B 1 9 ? -9.397 17.003 -19.645 1.00 12.75 5 SER B C 1
ATOM 684 O O . SER B 1 9 ? -8.957 18.154 -19.723 1.00 11.20 5 SER B O 1
ATOM 687 N N . ASN B 1 10 ? -9.629 16.244 -20.713 1.00 15.23 6 ASN B N 1
ATOM 688 C CA . ASN B 1 10 ? -9.247 16.649 -22.065 1.00 18.28 6 ASN B CA 1
ATOM 689 C C . ASN B 1 10 ? -7.743 16.898 -22.169 1.00 15.92 6 ASN B C 1
ATOM 690 O O . ASN B 1 10 ? -7.296 17.821 -22.860 1.00 18.87 6 ASN B O 1
ATOM 695 N N . LEU B 1 11 ? -6.946 16.097 -21.446 1.00 11.81 7 LEU B N 1
ATOM 696 C CA . LEU B 1 11 ? -5.515 16.044 -21.677 1.00 11.92 7 LEU B CA 1
ATOM 697 C C . LEU B 1 11 ? -5.214 15.240 -22.939 1.00 14.53 7 LEU B C 1
ATOM 698 O O . LEU B 1 11 ? -6.004 14.383 -23.338 1.00 16.48 7 LEU B O 1
ATOM 703 N N . PRO B 1 12 ? -4.060 15.470 -23.565 1.00 16.43 8 PRO B N 1
ATOM 704 C CA . PRO B 1 12 ? -3.609 14.540 -24.609 1.00 15.20 8 PRO B CA 1
ATOM 705 C C . PRO B 1 12 ? -3.478 13.134 -24.053 1.00 14.43 8 PRO B C 1
ATOM 706 O O . PRO B 1 12 ? -3.080 12.930 -22.904 1.00 16.31 8 PRO B O 1
ATOM 710 N N . VAL B 1 13 ? -3.819 12.154 -24.885 1.00 17.82 9 VAL B N 1
ATOM 711 C CA . VAL B 1 13 ? -3.606 10.770 -24.502 1.00 19.09 9 VAL B CA 1
ATOM 712 C C . VAL B 1 13 ? -2.124 10.564 -24.221 1.00 15.20 9 VAL B C 1
ATOM 713 O O . VAL B 1 13 ? -1.260 11.051 -24.966 1.00 17.94 9 VAL B O 1
ATOM 717 N N . GLY B 1 14 ? -1.815 9.891 -23.116 1.00 14.34 10 GLY B N 1
ATOM 718 C CA . GLY B 1 14 ? -0.431 9.615 -22.773 1.00 18.75 10 GLY B CA 1
ATOM 719 C C . GLY B 1 14 ? 0.281 10.683 -21.963 1.00 17.90 10 GLY B C 1
ATOM 720 O O . GLY B 1 14 ? 1.497 10.582 -21.769 1.00 19.12 10 GLY B O 1
ATOM 721 N N . THR B 1 15 ? -0.431 11.692 -21.470 1.00 17.77 11 THR B N 1
ATOM 722 C CA . THR B 1 15 ? 0.194 12.716 -20.647 1.00 16.29 11 THR B CA 1
ATOM 723 C C . THR B 1 15 ? 0.742 12.104 -19.357 1.00 16.40 11 THR B C 1
ATOM 724 O O . THR B 1 15 ? 0.065 11.306 -18.701 1.00 15.16 11 THR B O 1
ATOM 728 N N . SER B 1 16 ? 1.972 12.469 -18.992 1.00 12.22 12 SER B N 1
ATOM 729 C CA . SER B 1 16 ? 2.630 11.864 -17.838 1.00 13.00 12 SER B CA 1
ATOM 730 C C . SER B 1 16 ? 2.226 12.576 -16.551 1.00 12.81 12 SER B C 1
ATOM 731 O O . SER B 1 16 ? 1.842 13.755 -16.549 1.00 11.96 12 SER B O 1
ATOM 734 N N . SER B 1 17 ? 2.309 11.832 -15.440 1.00 11.08 13 SER B N 1
ATOM 735 C CA . SER B 1 17 ? 2.109 12.467 -14.143 1.00 10.65 13 SER B CA 1
ATOM 736 C C . SER B 1 17 ? 3.160 13.539 -13.899 1.00 7.94 13 SER B C 1
ATOM 737 O O . SER B 1 17 ? 2.874 14.561 -13.262 1.00 8.39 13 SER B O 1
ATOM 740 N N . SER B 1 18 ? 4.383 13.345 -14.413 1.00 10.23 14 SER B N 1
ATOM 741 C CA A SER B 1 18 ? 5.399 14.382 -14.274 0.54 10.19 14 SER B CA 1
ATOM 742 C CA B SER B 1 18 ? 5.397 14.384 -14.271 0.46 10.26 14 SER B CA 1
ATOM 743 C C . SER B 1 18 ? 4.965 15.677 -14.953 1.00 9.63 14 SER B C 1
ATOM 744 O O . SER B 1 18 ? 5.168 16.766 -14.411 1.00 10.24 14 SER B O 1
ATOM 749 N N . ALA B 1 19 ? 4.348 15.577 -16.135 1.00 11.98 15 ALA B N 1
ATOM 750 C CA . ALA B 1 19 ? 3.875 16.779 -16.822 1.00 14.22 15 ALA B CA 1
ATOM 751 C C . ALA B 1 19 ? 2.758 17.473 -16.050 1.00 10.48 15 ALA B C 1
ATOM 752 O O . ALA B 1 19 ? 2.720 18.705 -15.987 1.00 10.45 15 ALA B O 1
ATOM 754 N N . ILE B 1 20 ? 1.841 16.700 -15.464 1.00 8.59 16 ILE B N 1
ATOM 755 C CA . ILE B 1 20 ? 0.788 17.290 -14.636 1.00 6.76 16 ILE B CA 1
ATOM 756 C C . ILE B 1 20 ? 1.392 17.949 -13.402 1.00 6.01 16 ILE B C 1
ATOM 757 O O . ILE B 1 20 ? 0.987 19.059 -13.007 1.00 7.19 16 ILE B O 1
ATOM 762 N N . HIS B 1 21 ? 2.332 17.266 -12.741 1.00 5.83 17 HIS B N 1
ATOM 763 C CA . HIS B 1 21 ? 2.959 17.845 -11.558 1.00 6.08 17 HIS B CA 1
ATOM 764 C C . HIS B 1 21 ? 3.622 19.182 -11.887 1.00 6.76 17 HIS B C 1
ATOM 765 O O . HIS B 1 21 ? 3.475 20.153 -11.144 1.00 6.48 17 HIS B O 1
ATOM 772 N N . ALA B 1 22 ? 4.364 19.245 -12.993 1.00 9.01 18 ALA B N 1
ATOM 773 C CA . ALA B 1 22 ? 5.020 20.495 -13.387 1.00 8.02 18 ALA B CA 1
ATOM 774 C C . ALA B 1 22 ? 4.003 21.603 -13.654 1.00 12.13 18 ALA B C 1
ATOM 775 O O . ALA B 1 22 ? 4.205 22.760 -13.255 1.00 12.39 18 ALA B O 1
ATOM 777 N N . LEU B 1 23 ? 2.903 21.266 -14.325 1.00 8.57 19 LEU B N 1
ATOM 778 C CA . LEU B 1 23 ? 1.917 22.275 -14.660 1.00 8.32 19 LEU B CA 1
ATOM 779 C C . LEU B 1 23 ? 1.263 22.819 -13.401 1.00 9.08 19 LEU B C 1
ATOM 780 O O . LEU B 1 23 ? 1.184 24.041 -13.202 1.00 10.17 19 LEU B O 1
ATOM 785 N N . PHE B 1 24 ? 0.827 21.923 -12.521 1.00 6.06 20 PHE B N 1
ATOM 786 C CA . PHE B 1 24 ? 0.035 22.354 -11.383 1.00 4.85 20 PHE B CA 1
ATOM 787 C C . PHE B 1 24 ? 0.889 22.845 -10.223 1.00 5.77 20 PHE B C 1
ATOM 788 O O . PHE B 1 24 ? 0.370 23.562 -9.353 1.00 4.90 20 PHE B O 1
ATOM 796 N N . SER B 1 25 ? 2.178 22.517 -10.199 1.00 7.53 21 SER B N 1
ATOM 797 C CA A SER B 1 25 ? 3.027 22.981 -9.107 0.62 7.14 21 SER B CA 1
ATOM 798 C CA B SER B 1 25 ? 3.032 22.980 -9.107 0.38 7.47 21 SER B CA 1
ATOM 799 C C . SER B 1 25 ? 3.247 24.486 -9.128 1.00 8.60 21 SER B C 1
ATOM 800 O O . SER B 1 25 ? 3.688 25.045 -8.120 1.00 9.40 21 SER B O 1
ATOM 805 N N . ALA B 1 26 ? 2.935 25.164 -10.234 1.00 7.54 22 ALA B N 1
ATOM 806 C CA . ALA B 1 26 ? 3.071 26.618 -10.242 1.00 8.68 22 ALA B CA 1
ATOM 807 C C . ALA B 1 26 ? 2.070 27.303 -9.320 1.00 9.45 22 ALA B C 1
ATOM 808 O O . ALA B 1 26 ? 2.265 28.479 -8.977 1.00 16.36 22 ALA B O 1
ATOM 810 N N . TYR B 1 27 ? 1.017 26.599 -8.889 1.00 6.08 23 TYR B N 1
ATOM 811 C CA . TYR B 1 27 ? -0.076 27.228 -8.154 1.00 5.87 23 TYR B CA 1
ATOM 812 C C . TYR B 1 27 ? -0.248 26.708 -6.742 1.00 5.05 23 TYR B C 1
ATOM 813 O O . TYR B 1 27 ? -1.147 27.176 -6.025 1.00 9.26 23 TYR B O 1
ATOM 822 N N . GLY B 1 28 ? 0.591 25.784 -6.305 1.00 6.39 24 GLY B N 1
ATOM 823 C CA . GLY B 1 28 ? 0.461 25.267 -4.961 1.00 9.00 24 GLY B CA 1
ATOM 824 C C . GLY B 1 28 ? 1.306 24.027 -4.799 1.00 5.06 24 GLY B C 1
ATOM 825 O O . GLY B 1 28 ? 1.960 23.563 -5.737 1.00 6.24 24 GLY B O 1
ATOM 826 N N . ASN B 1 29 ? 1.240 23.467 -3.596 1.00 3.84 25 ASN B N 1
ATOM 827 C CA . ASN B 1 29 ? 1.992 22.261 -3.264 1.00 4.76 25 ASN B CA 1
ATOM 828 C C . ASN B 1 29 ? 1.143 21.048 -3.635 1.00 4.44 25 ASN B C 1
ATOM 829 O O . ASN B 1 29 ? 0.154 20.739 -2.959 1.00 4.74 25 ASN B O 1
ATOM 834 N N . VAL B 1 30 ? 1.546 20.352 -4.695 1.00 3.16 26 VAL B N 1
ATOM 835 C CA . VAL B 1 30 ? 0.855 19.142 -5.143 1.00 3.71 26 VAL B CA 1
ATOM 836 C C . VAL B 1 30 ? 1.245 17.971 -4.252 1.00 5.02 26 VAL B C 1
ATOM 837 O O . VAL B 1 30 ? 2.423 17.595 -4.187 1.00 8.10 26 VAL B O 1
ATOM 841 N N . LYS B 1 31 ? 0.255 17.370 -3.589 1.00 4.50 27 LYS B N 1
ATOM 842 C CA . LYS B 1 31 ? 0.549 16.248 -2.702 1.00 2.66 27 LYS B CA 1
ATOM 843 C C . LYS B 1 31 ? 0.479 14.915 -3.433 1.00 2.59 27 LYS B C 1
ATOM 844 O O . LYS B 1 31 ? 1.313 14.040 -3.204 1.00 3.47 27 LYS B O 1
ATOM 850 N N . ASP B 1 32 ? -0.531 14.720 -4.282 1.00 2.78 28 ASP B N 1
ATOM 851 C CA . ASP B 1 32 ? -0.769 13.436 -4.926 1.00 5.04 28 ASP B CA 1
ATOM 852 C C . ASP B 1 32 ? -1.396 13.680 -6.283 1.00 3.67 28 ASP B C 1
ATOM 853 O O . ASP B 1 32 ? -2.107 14.667 -6.468 1.00 5.18 28 ASP B O 1
ATOM 858 N N . ILE B 1 33 ? -1.120 12.778 -7.224 1.00 3.76 29 ILE B N 1
ATOM 859 C CA . ILE B 1 33 ? -1.764 12.787 -8.537 1.00 3.92 29 ILE B CA 1
ATOM 860 C C . ILE B 1 33 ? -2.217 11.369 -8.844 1.00 4.70 29 ILE B C 1
ATOM 861 O O . ILE B 1 33 ? -1.421 10.426 -8.735 1.00 5.68 29 ILE B O 1
ATOM 866 N N . TRP B 1 34 ? -3.478 11.211 -9.264 1.00 4.65 30 TRP B N 1
ATOM 867 C CA . TRP B 1 34 ? -3.980 9.943 -9.789 1.00 5.24 30 TRP B CA 1
ATOM 868 C C . TRP B 1 34 ? -4.292 10.124 -11.271 1.00 6.83 30 TRP B C 1
ATOM 869 O O . TRP B 1 34 ? -5.111 10.977 -11.625 1.00 7.71 30 TRP B O 1
ATOM 880 N N . MET B 1 35 ? -3.631 9.357 -12.134 1.00 6.46 31 MET B N 1
ATOM 881 C CA . MET B 1 35 ? -3.965 9.377 -13.555 1.00 7.23 31 MET B CA 1
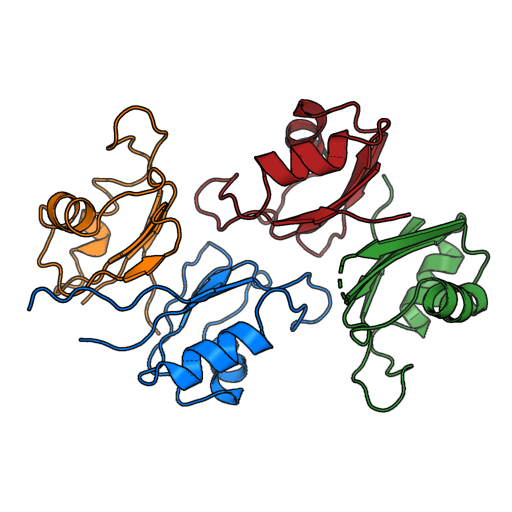ATOM 882 C C . MET B 1 35 ? -5.067 8.375 -13.875 1.00 9.46 31 MET B C 1
ATOM 883 O O . MET B 1 35 ? -5.151 7.305 -13.269 1.00 8.81 31 MET B O 1
ATOM 888 N N . LEU B 1 36 ? -5.922 8.730 -14.829 1.00 8.31 32 LEU B N 1
ATOM 889 C CA . LEU B 1 36 ? -6.966 7.842 -15.321 1.00 9.00 32 LEU B CA 1
ATOM 890 C C . LEU B 1 36 ? -6.614 7.415 -16.739 1.00 12.37 32 LEU B C 1
ATOM 891 O O . LEU B 1 36 ? -6.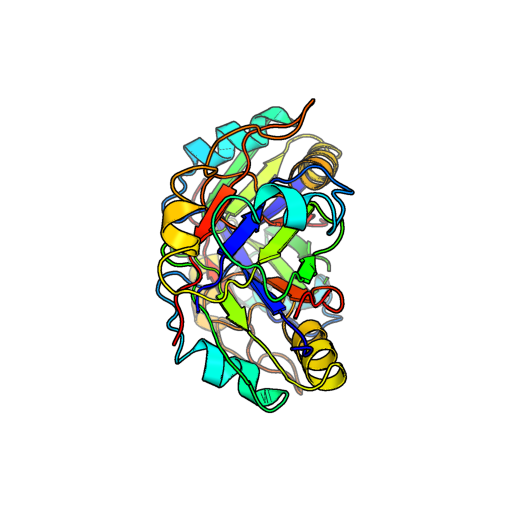253 8.256 -17.565 1.00 15.00 32 LEU B O 1
ATOM 896 N N . SER B 1 37 ? -6.703 6.113 -17.006 1.00 13.61 33 SER B N 1
ATOM 897 C CA . SER B 1 37 ? -6.365 5.600 -18.330 1.00 15.27 33 SER B CA 1
ATOM 898 C C . SER B 1 37 ? -7.288 6.209 -19.383 1.00 14.36 33 SER B C 1
ATOM 899 O O . SER B 1 37 ? -8.487 6.376 -19.131 1.00 20.71 33 SER B O 1
ATOM 902 N N . PRO B 1 38 ? -6.775 6.532 -20.594 1.00 15.61 34 PRO B N 1
ATOM 903 C CA . PRO B 1 38 ? -5.406 6.399 -21.098 1.00 13.42 34 PRO B CA 1
ATOM 904 C C . PRO B 1 38 ? -4.586 7.663 -20.904 1.00 13.86 34 PRO B C 1
ATOM 905 O O . PRO B 1 38 ? -3.973 8.169 -21.851 1.00 14.74 34 PRO B O 1
ATOM 909 N N . ASP B 1 39 ? -4.599 8.164 -19.668 1.00 13.70 35 ASP B N 1
ATOM 910 C CA . ASP B 1 39 ? -3.813 9.319 -19.246 1.00 13.34 35 ASP B CA 1
ATOM 911 C C . ASP B 1 39 ? -4.289 10.610 -19.903 1.00 12.68 35 ASP B C 1
ATOM 912 O O . ASP B 1 39 ? -3.501 11.538 -20.092 1.00 13.37 35 ASP B O 1
ATOM 917 N N . ASN B 1 40 ? -5.584 10.692 -20.230 1.00 11.49 36 ASN B N 1
ATOM 918 C CA . ASN B 1 40 ? -6.182 11.939 -20.693 1.00 15.47 36 ASN B CA 1
ATOM 919 C C . ASN B 1 40 ? -7.005 12.626 -19.612 1.00 16.46 36 ASN B C 1
ATOM 920 O O . ASN B 1 40 ? -7.711 13.594 -19.910 1.00 12.42 36 ASN B O 1
ATOM 925 N N . SER B 1 41 ? -6.945 12.145 -18.372 1.00 9.90 37 SER B N 1
ATOM 926 C CA . SER B 1 41 ? -7.492 12.898 -17.252 1.00 9.07 37 SER B CA 1
ATOM 927 C C . SER B 1 41 ? -6.747 12.514 -15.980 1.00 8.21 37 SER B C 1
ATOM 928 O O . SER B 1 41 ? -6.060 11.487 -15.914 1.00 8.28 37 SER B O 1
ATOM 931 N N . ALA B 1 42 ? -6.884 13.366 -14.973 1.00 8.25 38 ALA B N 1
ATOM 932 C CA . ALA B 1 42 ? -6.101 13.239 -13.753 1.00 6.69 38 ALA B CA 1
ATOM 933 C C . ALA B 1 42 ? -6.860 13.858 -12.594 1.00 7.45 38 ALA B C 1
ATOM 934 O O . ALA B 1 42 ? -7.630 14.806 -12.776 1.00 6.87 38 ALA B O 1
ATOM 936 N N . ILE B 1 43 ? -6.613 13.329 -11.397 1.00 5.57 39 ILE B N 1
ATOM 937 C CA . ILE B 1 43 ? -7.082 13.907 -10.140 1.00 5.03 39 ILE B CA 1
ATOM 938 C C . ILE B 1 43 ? -5.859 14.480 -9.442 1.00 5.40 39 ILE B C 1
ATOM 939 O O . ILE B 1 43 ? -4.872 13.759 -9.252 1.00 5.07 39 ILE B O 1
ATOM 944 N N . VAL B 1 44 ? -5.909 15.756 -9.080 1.00 4.55 40 VAL B N 1
ATOM 945 C CA . VAL B 1 44 ? -4.760 16.463 -8.510 1.00 3.68 40 VAL B CA 1
ATOM 946 C C . VAL B 1 44 ? -5.146 16.966 -7.123 1.00 3.91 40 VAL B C 1
ATOM 947 O O . VAL B 1 44 ? -6.136 17.688 -6.987 1.00 5.18 40 VAL B O 1
ATOM 951 N N . SER B 1 45 ? -4.349 16.622 -6.098 1.00 3.82 41 SER B N 1
ATOM 952 C CA A SER B 1 45 ? -4.620 17.088 -4.742 0.31 2.46 41 SER B CA 1
ATOM 953 C CA B SER B 1 45 ? -4.586 17.041 -4.717 0.69 2.45 41 SER B CA 1
ATOM 954 C C . SER B 1 45 ? -3.561 18.086 -4.279 1.00 2.50 41 SER B C 1
ATOM 955 O O . SER B 1 45 ? -2.355 17.870 -4.440 1.00 5.15 41 SER B O 1
ATOM 960 N N . TYR B 1 46 ? -4.0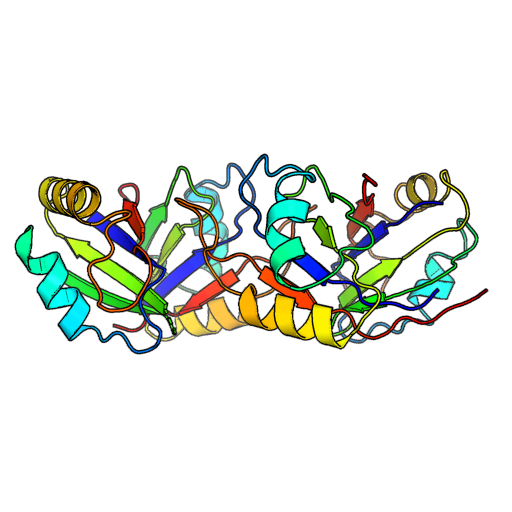31 19.191 -3.705 1.00 2.04 42 TYR B N 1
ATOM 961 C CA . TYR B 1 46 ? -3.201 20.287 -3.222 1.00 2.94 42 TYR B CA 1
ATOM 962 C C . TYR B 1 46 ? -3.213 20.381 -1.705 1.00 3.22 42 TYR B C 1
ATOM 963 O O . TYR B 1 46 ? -4.225 20.123 -1.049 1.00 4.74 42 TYR B O 1
ATOM 972 N N . GLU B 1 47 ? -2.107 20.883 -1.149 1.00 3.38 43 GLU B N 1
ATOM 973 C CA . GLU B 1 47 ? -2.051 21.096 0.295 1.00 4.49 43 GLU B CA 1
ATOM 974 C C . GLU B 1 47 ? -3.022 22.167 0.787 1.00 6.65 43 GLU B C 1
ATOM 975 O O . GLU B 1 47 ? -3.646 21.997 1.841 1.00 6.91 43 GLU B O 1
ATOM 981 N N . SER B 1 48 ? -3.160 23.273 0.060 1.00 4.75 44 SER B N 1
ATOM 982 C CA A SER B 1 48 ? -3.920 24.433 0.509 0.69 4.47 44 SER B CA 1
ATOM 983 C CA B SER B 1 48 ? -3.927 24.415 0.531 0.31 4.65 44 SER B CA 1
ATOM 984 C C . SER B 1 48 ? -5.270 24.502 -0.170 1.00 4.01 44 SER B C 1
ATOM 985 O O . SER B 1 48 ? -5.372 24.243 -1.374 1.00 8.03 44 SER B O 1
ATOM 990 N N . LEU B 1 49 ? -6.291 24.917 0.604 1.00 5.97 45 LEU B N 1
ATOM 991 C CA . LEU B 1 49 ? -7.639 25.105 0.075 1.00 8.13 45 LEU B CA 1
ATOM 992 C C . LEU B 1 49 ? -7.648 26.041 -1.123 1.00 11.79 45 LEU B C 1
ATOM 993 O O . LEU B 1 49 ? -8.346 25.796 -2.109 1.00 9.83 45 LEU B O 1
ATOM 998 N N . SER B 1 50 ? -6.860 27.115 -1.069 1.00 6.44 46 SER B N 1
ATOM 999 C CA . SER B 1 50 ? -6.919 28.128 -2.122 1.00 7.26 46 SER B CA 1
ATOM 1000 C C . SER B 1 50 ? -6.346 27.660 -3.449 1.00 10.76 46 SER B C 1
ATOM 1001 O O . SER B 1 50 ? -6.713 28.219 -4.483 1.00 7.44 46 SER B O 1
ATOM 1004 N N . SER B 1 51 ? -5.465 26.654 -3.454 1.00 5.43 47 SER B N 1
ATOM 1005 C CA . SER B 1 51 ? -4.691 26.368 -4.659 1.00 5.54 47 SER B CA 1
ATOM 1006 C C . SER B 1 51 ? -5.558 25.866 -5.804 1.00 5.00 47 SER B C 1
ATOM 1007 O O . SER B 1 51 ? -5.301 26.224 -6.965 1.00 5.78 47 SER B O 1
ATOM 1010 N N . ALA B 1 52 ? -6.561 25.022 -5.527 1.00 4.77 48 ALA B N 1
ATOM 1011 C CA . ALA B 1 52 ? -7.377 24.524 -6.627 1.00 6.23 48 ALA B CA 1
ATOM 1012 C C . ALA B 1 52 ? -8.098 25.665 -7.334 1.00 5.46 48 ALA B C 1
ATOM 1013 O O . ALA B 1 52 ? -8.214 25.658 -8.563 1.00 6.25 48 ALA B O 1
ATOM 1015 N N . ILE B 1 53 ? -8.576 26.662 -6.576 1.00 5.95 49 ILE B N 1
ATOM 1016 C CA . ILE B 1 53 ? -9.276 27.810 -7.163 1.00 5.37 49 ILE B CA 1
ATOM 1017 C C . ILE B 1 53 ? -8.346 28.624 -8.051 1.00 5.59 49 ILE B C 1
ATOM 1018 O O . ILE B 1 53 ? -8.725 29.046 -9.152 1.00 6.76 49 ILE B O 1
ATOM 1023 N N . VAL B 1 54 ? -7.121 28.867 -7.580 1.00 5.15 50 VAL B N 1
ATOM 1024 C CA . VAL B 1 54 ? -6.157 29.643 -8.361 1.00 5.45 50 VAL B CA 1
ATOM 1025 C C . VAL B 1 54 ? -5.710 28.885 -9.607 1.00 5.64 50 VAL B C 1
ATOM 1026 O O . VAL B 1 54 ? -5.583 29.473 -10.689 1.00 8.01 50 VAL B O 1
ATOM 1030 N N . ALA B 1 55 ? -5.440 27.584 -9.475 1.00 5.22 51 ALA B N 1
ATOM 1031 C CA . ALA B 1 55 ? -5.050 26.791 -10.638 1.00 5.44 51 ALA B CA 1
ATOM 1032 C C . ALA B 1 55 ? -6.175 26.717 -11.657 1.00 6.16 51 ALA B C 1
ATOM 1033 O O . ALA B 1 55 ? -5.936 26.832 -12.864 1.00 6.88 51 ALA B O 1
ATOM 1035 N N . ARG B 1 56 ? -7.410 26.521 -11.202 1.00 6.08 52 ARG B N 1
ATOM 1036 C CA A ARG B 1 56 ? -8.519 26.504 -12.151 0.54 8.03 52 ARG B CA 1
ATOM 1037 C CA B ARG B 1 56 ? -8.526 26.508 -12.145 0.46 8.45 52 ARG B CA 1
ATOM 1038 C C . ARG B 1 56 ? -8.623 27.834 -12.897 1.00 9.59 52 ARG B C 1
ATOM 1039 O O . ARG B 1 56 ? -8.836 27.859 -14.120 1.00 10.32 52 ARG B O 1
ATOM 1054 N N . ASP B 1 57 ? -8.470 28.956 -12.191 1.00 8.46 53 ASP B N 1
ATOM 1055 C CA . ASP B 1 57 ? -8.531 30.239 -12.882 1.00 9.86 53 ASP B CA 1
ATOM 1056 C C . ASP B 1 57 ? -7.434 30.350 -13.939 1.00 11.77 53 ASP B C 1
ATOM 1057 O O . ASP B 1 57 ? -7.663 30.881 -15.033 1.00 12.17 53 ASP B O 1
ATOM 1062 N N . ALA B 1 58 ? -6.243 29.832 -13.630 1.00 8.08 54 ALA B N 1
ATOM 1063 C CA . ALA B 1 58 ? -5.100 29.930 -14.532 1.00 9.83 54 ALA B CA 1
ATOM 1064 C C . ALA B 1 58 ? -5.245 29.047 -15.761 1.00 10.67 54 ALA B C 1
ATOM 1065 O O . ALA B 1 58 ? -4.819 29.431 -16.859 1.00 12.71 54 ALA B O 1
ATOM 1067 N N . LEU B 1 59 ? -5.771 27.836 -15.590 1.00 9.56 55 LEU B N 1
ATOM 1068 C CA . LEU B 1 59 ? -5.586 26.794 -16.586 1.00 10.43 55 LEU B CA 1
ATOM 1069 C C . LEU B 1 59 ? -6.862 26.339 -17.263 1.00 11.52 55 LEU B C 1
ATOM 1070 O O . LEU B 1 59 ? -6.782 25.758 -18.351 1.00 13.33 55 LEU B O 1
ATOM 1075 N N . HIS B 1 60 ? -8.028 26.550 -16.649 1.00 9.32 56 HIS B N 1
ATOM 1076 C CA . HIS B 1 60 ? -9.257 26.016 -17.223 1.00 9.84 56 HIS B CA 1
ATOM 1077 C C . HIS B 1 60 ? -9.545 26.611 -18.600 1.00 12.12 56 HIS B C 1
ATOM 1078 O O . HIS B 1 60 ? -9.444 27.828 -18.799 1.00 15.86 56 HIS B O 1
ATOM 1085 N N . ASN B 1 61 ? -9.893 25.733 -19.550 1.00 14.34 57 ASN B N 1
ATOM 1086 C CA . ASN B 1 61 ? -10.241 26.105 -20.927 1.00 19.09 57 ASN B CA 1
ATOM 1087 C C . ASN B 1 61 ? -9.071 26.726 -21.691 1.00 18.75 57 ASN B C 1
ATOM 1088 O O . ASN B 1 61 ? -9.276 27.510 -22.620 1.00 22.63 57 ASN B O 1
ATOM 1093 N N . ARG B 1 62 ? -7.838 26.377 -21.326 1.00 18.66 58 ARG B N 1
ATOM 1094 C CA . ARG B 1 62 ? -6.666 26.809 -22.064 1.00 20.38 58 ARG B CA 1
ATOM 1095 C C . ARG B 1 62 ? -5.968 25.616 -22.701 1.00 21.03 58 ARG B C 1
ATOM 1096 O O . ARG B 1 62 ? -5.863 24.555 -22.073 1.00 18.01 58 ARG B O 1
ATOM 1104 N N . PRO B 1 63 ? -5.469 25.758 -23.929 1.00 18.69 59 PRO B N 1
ATOM 1105 C CA . PRO B 1 63 ? -4.711 24.671 -24.586 1.00 15.83 59 PRO B CA 1
ATOM 1106 C C . PRO B 1 63 ? -3.239 24.661 -24.186 1.00 18.54 59 PRO B C 1
ATOM 1107 O O . PRO B 1 63 ? -2.343 25.114 -24.906 1.00 16.98 59 PRO B O 1
ATOM 1111 N N . VAL B 1 64 ? -2.977 24.131 -22.987 1.00 15.42 60 VAL B N 1
ATOM 1112 C CA . VAL B 1 64 ? -1.619 24.124 -22.449 1.00 21.23 60 VAL B CA 1
ATOM 1113 C C . VAL B 1 64 ? -0.738 23.046 -23.055 1.00 21.82 60 VAL B C 1
ATOM 1114 O O . VAL B 1 64 ? 0.468 23.020 -22.776 1.00 28.02 60 VAL B O 1
ATOM 1118 N N . PHE B 1 65 ? -1.296 22.147 -23.866 1.00 20.60 61 PHE B N 1
ATOM 1119 C CA . PHE B 1 65 ? -0.516 21.140 -24.571 1.00 22.29 61 PHE B CA 1
ATOM 1120 C C . PHE B 1 65 ? -0.590 21.376 -26.071 1.00 22.46 61 PHE B C 1
ATOM 1121 O O . PHE B 1 65 ? -1.631 21.784 -26.595 1.00 25.33 61 PHE B O 1
ATOM 1129 N N . GLU B 1 66 ? 0.527 21.131 -26.750 1.00 25.63 62 GLU B N 1
ATOM 1130 C CA . GLU B 1 66 ? 0.568 21.260 -28.200 1.00 29.32 62 GLU B CA 1
ATOM 1131 C C . GLU B 1 66 ? -0.316 20.204 -28.852 1.00 31.18 62 GLU B C 1
ATOM 1132 O O . GLU B 1 66 ? -0.566 19.136 -28.287 1.00 31.35 62 GLU B O 1
ATOM 1138 N N . ASN B 1 67 ? -0.791 20.509 -30.058 1.00 41.07 63 ASN B N 1
ATOM 1139 C CA . ASN B 1 67 ? -1.568 19.568 -30.864 1.00 46.70 63 ASN B CA 1
ATOM 1140 C C . ASN B 1 67 ? -2.842 19.110 -30.163 1.00 48.07 63 ASN B C 1
ATOM 1141 O O . ASN B 1 67 ? -3.354 18.024 -30.455 1.00 52.53 63 ASN B O 1
ATOM 1146 N N . HIS B 1 68 ? -3.370 19.894 -29.224 1.00 42.10 64 HIS B N 1
ATOM 1147 C CA . HIS B 1 68 ? -4.544 19.444 -28.496 1.00 33.47 64 HIS B CA 1
ATOM 1148 C C . HIS B 1 68 ? -5.389 20.628 -28.058 1.00 28.18 64 HIS B C 1
ATOM 1149 O O . HIS B 1 68 ? -4.894 21.745 -27.886 1.00 30.44 64 HIS B O 1
ATOM 1156 N N . GLY B 1 69 ? -6.676 20.353 -27.850 1.00 21.47 65 GLY B N 1
ATOM 1157 C CA . GLY B 1 69 ? -7.633 21.367 -27.476 1.00 26.92 65 GLY B CA 1
ATOM 1158 C C . GLY B 1 69 ? -7.501 21.799 -26.027 1.00 25.78 65 GLY B C 1
ATOM 1159 O O . GLY B 1 69 ? -6.572 21.403 -25.315 1.00 24.14 65 GLY B O 1
ATOM 1160 N N . PRO B 1 70 ? -8.445 22.618 -25.564 1.00 21.85 66 PRO B N 1
ATOM 1161 C CA . PRO B 1 70 ? -8.317 23.214 -24.227 1.00 21.69 66 PRO B CA 1
ATOM 1162 C C . PRO B 1 70 ? -8.537 22.190 -23.127 1.00 18.52 66 PRO B C 1
ATOM 1163 O O . PRO B 1 70 ? -9.439 21.353 -23.199 1.00 22.35 66 PRO B O 1
ATOM 1167 N N . VAL B 1 71 ? -7.710 22.272 -22.100 1.00 18.09 67 VAL B N 1
ATOM 1168 C CA . VAL B 1 71 ? -7.882 21.400 -20.945 1.00 17.44 67 VAL B CA 1
ATOM 1169 C C . VAL B 1 71 ? -9.028 21.921 -20.092 1.00 16.51 67 VAL B C 1
ATOM 1170 O O . VAL B 1 71 ? -9.299 23.128 -20.044 1.00 17.12 67 VAL B O 1
ATOM 1174 N N . GLN B 1 72 ? -9.721 20.999 -19.429 1.00 11.94 68 GLN B N 1
ATOM 1175 C CA . GLN B 1 72 ? -10.843 21.305 -18.555 1.00 11.67 68 GLN B CA 1
ATOM 1176 C C . GLN B 1 72 ? -10.415 21.052 -17.116 1.00 12.58 68 GLN B C 1
ATOM 1177 O O . GLN B 1 72 ? -9.858 19.991 -16.812 1.00 10.62 68 GLN B O 1
ATOM 1183 N N . VAL B 1 73 ? -10.674 22.015 -16.235 1.00 10.57 69 VAL B N 1
ATOM 1184 C CA . VAL B 1 73 ? -10.265 21.917 -14.837 1.00 12.56 69 VAL B CA 1
ATOM 1185 C C . VAL B 1 73 ? -11.497 22.141 -13.969 1.00 11.17 69 VAL B C 1
ATOM 1186 O O . VAL B 1 73 ? -12.087 23.232 -13.988 1.00 13.17 69 VAL B O 1
ATOM 1190 N N . MET B 1 74 ? -11.914 21.103 -13.247 1.00 7.93 70 MET B N 1
ATOM 1191 C CA . MET B 1 74 ? -13.101 21.149 -12.405 1.00 7.63 70 MET B CA 1
ATOM 1192 C C . MET B 1 74 ? -12.708 21.063 -10.941 1.00 6.85 70 MET B C 1
ATOM 1193 O O . MET B 1 74 ? -11.956 20.165 -10.555 1.00 8.90 70 MET B O 1
ATOM 1198 N N . LEU B 1 75 ? -13.276 21.943 -10.121 1.00 8.50 71 LEU B N 1
ATOM 1199 C CA . LEU B 1 75 ? -13.087 21.854 -8.679 1.00 6.33 71 LEU B CA 1
ATOM 1200 C C . LEU B 1 75 ? -13.861 20.660 -8.129 1.00 7.98 71 LEU B C 1
ATOM 1201 O O . LEU B 1 75 ? -15.027 20.447 -8.481 1.00 11.38 71 LEU B O 1
ATOM 1206 N N . ALA B 1 76 ? -13.216 19.884 -7.265 1.00 7.90 72 ALA B N 1
ATOM 1207 C CA . ALA B 1 76 ? -13.825 18.735 -6.613 1.00 10.28 72 ALA B CA 1
ATOM 1208 C C . ALA B 1 76 ? -14.297 19.178 -5.240 1.00 15.37 72 ALA B C 1
ATOM 1209 O O . ALA B 1 76 ? -13.477 19.459 -4.352 1.00 14.25 72 ALA B O 1
ATOM 1211 N N . LYS B 1 77 ? -15.606 19.251 -5.076 1.00 14.03 73 LYS B N 1
ATOM 1212 C CA . LYS B 1 77 ? -16.192 19.812 -3.872 1.00 18.78 73 LYS B CA 1
ATOM 1213 C C . LYS B 1 77 ? -16.234 18.755 -2.777 1.00 19.08 73 LYS B C 1
ATOM 1214 O O . LYS B 1 77 ? -16.930 17.742 -2.932 1.00 17.54 73 LYS B O 1
ATOM 1220 N N . PRO B 1 78 ? -15.547 18.956 -1.665 1.00 15.76 74 PRO B N 1
ATOM 1221 C CA . PRO B 1 78 ? -15.477 17.923 -0.636 1.00 20.14 74 PRO B CA 1
ATOM 1222 C C . PRO B 1 78 ? -16.783 17.807 0.126 1.00 24.09 74 PRO B C 1
ATOM 1223 O O . PRO B 1 78 ? -17.619 18.712 0.132 1.00 25.14 74 PRO B O 1
ATOM 1227 N N . SER B 1 79 ? -16.945 16.661 0.773 1.00 26.82 75 SER B N 1
ATOM 1228 C CA . SER B 1 79 ? -18.104 16.407 1.611 1.00 33.45 75 SER B CA 1
ATOM 1229 C C . SER B 1 79 ? -17.665 15.649 2.853 1.00 37.19 75 SER B C 1
ATOM 1230 O O . SER B 1 79 ? -16.697 16.041 3.509 1.00 41.89 75 SER B O 1
ATOM 1233 N N . SER C 1 4 ? -42.998 4.051 -31.878 1.00 31.76 0 SER C N 1
ATOM 1234 C CA . SER C 1 4 ? -42.617 4.500 -30.545 1.00 29.87 0 SER C CA 1
ATOM 1235 C C . SER C 1 4 ? -41.554 3.571 -29.976 1.00 23.78 0 SER C C 1
ATOM 1236 O O . SER C 1 4 ? -41.597 2.369 -30.203 1.00 26.86 0 SER C O 1
ATOM 1239 N N . MET C 1 5 ? -40.602 4.132 -29.238 1.00 20.79 1 MET C N 1
ATOM 1240 C CA . MET C 1 5 ? -39.438 3.398 -28.765 1.00 17.07 1 MET C CA 1
ATOM 1241 C C . MET C 1 5 ? -39.458 3.268 -27.247 1.00 16.86 1 MET C C 1
ATOM 1242 O O . MET C 1 5 ? -39.784 4.226 -26.540 1.00 14.63 1 MET C O 1
ATOM 1247 N N . LEU C 1 6 ? -39.082 2.084 -26.765 1.00 13.19 2 LEU C N 1
ATOM 1248 C CA . LEU C 1 6 ? -38.859 1.801 -25.348 1.00 12.10 2 LEU C CA 1
ATOM 1249 C C . LEU C 1 6 ? -37.410 1.388 -25.144 1.00 14.29 2 LEU C C 1
ATOM 1250 O O . LEU C 1 6 ? -36.881 0.563 -25.900 1.00 16.65 2 LEU C O 1
ATOM 1255 N N . TYR C 1 7 ? -36.773 1.953 -24.127 1.00 12.87 3 TYR C N 1
ATOM 1256 C CA . TYR C 1 7 ? -35.455 1.518 -23.687 1.00 12.65 3 TYR C CA 1
ATOM 1257 C C . TYR C 1 7 ? -35.627 0.629 -22.466 1.00 13.03 3 TYR C C 1
ATOM 1258 O O . TYR C 1 7 ? -36.258 1.031 -21.479 1.00 11.30 3 TYR C O 1
ATOM 1267 N N . VAL C 1 8 ? -35.091 -0.585 -22.546 1.00 12.60 4 VAL C N 1
ATOM 1268 C CA . VAL C 1 8 ? -35.292 -1.615 -21.536 1.00 12.40 4 VAL C CA 1
ATOM 1269 C C . VAL C 1 8 ? -33.939 -1.940 -20.926 1.00 14.90 4 VAL C C 1
ATOM 1270 O O . VAL C 1 8 ? -32.994 -2.265 -21.654 1.00 15.47 4 VAL C O 1
ATOM 1274 N N . SER C 1 9 ? -33.842 -1.873 -19.602 1.00 15.80 5 SER C N 1
ATOM 1275 C CA . SER C 1 9 ? -32.536 -2.064 -18.982 1.00 17.50 5 SER C CA 1
ATOM 1276 C C . SER C 1 9 ? -32.654 -2.944 -17.746 1.00 19.40 5 SER C C 1
ATOM 1277 O O . SER C 1 9 ? -33.749 -3.288 -17.287 1.00 15.60 5 SER C O 1
ATOM 1280 N N . ASN C 1 10 ? -31.488 -3.302 -17.205 1.00 20.96 6 ASN C N 1
ATOM 1281 C CA . ASN C 1 10 ? -31.389 -4.221 -16.074 1.00 24.23 6 ASN C CA 1
ATOM 1282 C C . ASN C 1 10 ? -31.990 -5.579 -16.420 1.00 19.44 6 ASN C C 1
ATOM 1283 O O . ASN C 1 10 ? -32.695 -6.199 -15.617 1.00 21.67 6 ASN C O 1
ATOM 1288 N N . LEU C 1 11 ? -31.733 -6.025 -17.626 1.00 17.70 7 LEU C N 1
ATOM 1289 C CA . LEU C 1 11 ? -32.024 -7.400 -17.997 1.00 22.41 7 LEU C CA 1
ATOM 1290 C C . LEU C 1 11 ? -30.967 -8.332 -17.409 1.00 23.97 7 LEU C C 1
ATOM 1291 O O . LEU C 1 11 ? -29.806 -7.942 -17.258 1.00 27.53 7 LEU C O 1
ATOM 1296 N N . PRO C 1 12 ? -31.337 -9.563 -17.060 1.00 21.74 8 PRO C N 1
ATOM 1297 C CA . PRO C 1 12 ? -30.313 -10.551 -16.714 1.00 24.11 8 PRO C CA 1
ATOM 1298 C C . PRO C 1 12 ? -29.311 -10.673 -17.853 1.00 27.09 8 PRO C C 1
ATOM 1299 O O . PRO C 1 12 ? -29.657 -10.506 -19.024 1.00 26.39 8 PRO C O 1
ATOM 1303 N N . VAL C 1 13 ? -28.058 -10.967 -17.495 1.00 29.51 9 VAL C N 1
ATOM 1304 C CA . VAL C 1 13 ? -26.934 -10.737 -18.398 1.00 33.68 9 VAL C CA 1
ATOM 1305 C C . VAL C 1 13 ? -27.026 -11.525 -19.701 1.00 34.77 9 VAL C C 1
ATOM 1306 O O . VAL C 1 13 ? -26.436 -11.114 -20.705 1.00 46.40 9 VAL C O 1
ATOM 1310 N N . GLY C 1 14 ? -27.762 -12.630 -19.732 1.00 33.22 10 GLY C N 1
ATOM 1311 C CA . GLY C 1 14 ? -27.828 -13.393 -20.965 1.00 34.39 10 GLY C CA 1
ATOM 1312 C C . GLY C 1 14 ? -29.138 -13.296 -21.721 1.00 31.24 10 GLY C C 1
ATOM 1313 O O . GLY C 1 14 ? -29.432 -14.150 -22.559 1.00 31.38 10 GLY C O 1
ATOM 1314 N N . THR C 1 15 ? -29.931 -12.260 -21.461 1.00 26.47 11 THR C N 1
ATOM 1315 C CA . THR C 1 15 ? -31.283 -12.223 -22.002 1.00 28.90 11 THR C CA 1
ATOM 1316 C C . THR C 1 15 ? -31.271 -12.094 -23.516 1.00 24.98 11 THR C C 1
ATOM 1317 O O . THR C 1 15 ? -30.527 -11.291 -24.084 1.00 27.43 11 THR C O 1
ATOM 1321 N N . SER C 1 16 ? -32.124 -12.871 -24.168 1.00 25.41 12 SER C N 1
ATOM 1322 C CA . SER C 1 16 ? -32.175 -12.937 -25.617 1.00 27.55 12 SER C CA 1
ATOM 1323 C C . SER C 1 16 ? -33.279 -12.055 -26.182 1.00 24.23 12 SER C C 1
ATOM 1324 O O . SER C 1 16 ? -34.196 -11.620 -25.478 1.00 22.63 12 SER C O 1
ATOM 1327 N N . SER C 1 17 ? -33.173 -11.795 -27.483 1.00 24.76 13 SER C N 1
ATOM 1328 C CA . SER C 1 17 ? -34.178 -10.992 -28.162 1.00 29.91 13 SER C CA 1
ATOM 1329 C C . SER C 1 17 ? -35.515 -11.715 -28.205 1.00 23.59 13 SER C C 1
ATOM 1330 O O . SER C 1 17 ? -36.570 -11.092 -28.054 1.00 24.53 13 SER C O 1
ATOM 1333 N N . SER C 1 18 ? -35.497 -13.034 -28.400 1.00 25.41 14 SER C N 1
ATOM 1334 C CA . SER C 1 18 ? -36.746 -13.783 -28.394 1.00 25.78 14 SER C CA 1
ATOM 1335 C C . SER C 1 18 ? -37.429 -13.717 -27.035 1.00 24.44 14 SER C C 1
ATOM 1336 O O . SER C 1 18 ? -38.659 -13.692 -26.969 1.00 23.90 14 SER C O 1
ATOM 1339 N N . ALA C 1 19 ? -36.656 -13.686 -25.945 1.00 24.10 15 ALA C N 1
ATOM 1340 C CA . ALA C 1 19 ? -37.262 -13.505 -24.629 1.00 22.91 15 ALA C CA 1
ATOM 1341 C C . ALA C 1 19 ? -37.903 -12.130 -24.507 1.00 25.61 15 ALA C C 1
ATOM 1342 O O . ALA C 1 19 ? -38.996 -12.001 -23.942 1.00 21.80 15 ALA C O 1
ATOM 1344 N N . ILE C 1 20 ? -37.234 -11.095 -25.035 1.00 23.38 16 ILE C N 1
ATOM 1345 C CA . ILE C 1 20 ? -37.806 -9.749 -25.054 1.00 20.45 16 ILE C CA 1
ATOM 1346 C C . ILE C 1 20 ? -39.066 -9.725 -25.908 1.00 18.24 16 ILE C C 1
ATOM 1347 O O . ILE C 1 20 ? -40.089 -9.155 -25.515 1.00 18.21 16 ILE C O 1
ATOM 1352 N N . HIS C 1 21 ? -39.028 -10.381 -27.075 1.00 19.73 17 HIS C N 1
ATOM 1353 C CA . HIS C 1 21 ? -40.214 -10.413 -27.929 1.00 20.15 17 HIS C CA 1
ATOM 1354 C C . HIS C 1 21 ? -41.405 -11.031 -27.208 1.00 26.73 17 HIS C C 1
ATOM 1355 O O . HIS C 1 21 ? -42.532 -10.525 -27.299 1.00 19.59 17 HIS C O 1
ATOM 1362 N N . ALA C 1 22 ? -41.180 -12.127 -26.485 1.00 22.23 18 ALA C N 1
ATOM 1363 C CA . ALA C 1 22 ? -42.291 -12.782 -25.808 1.00 22.54 18 ALA C CA 1
ATOM 1364 C C . ALA C 1 22 ? -42.882 -11.873 -24.741 1.00 19.52 18 ALA C C 1
ATOM 1365 O O . ALA C 1 22 ? -44.108 -11.753 -24.623 1.00 22.50 18 ALA C O 1
ATOM 1367 N N . LEU C 1 23 ? -42.025 -11.213 -23.964 1.00 18.28 19 LEU C N 1
ATOM 1368 C CA . LEU C 1 23 ? -42.515 -10.364 -22.887 1.00 16.77 19 LEU C CA 1
ATOM 1369 C C . LEU C 1 23 ? -43.340 -9.211 -23.440 1.00 15.76 19 LEU C C 1
ATOM 1370 O O . LEU C 1 23 ? -44.454 -8.950 -22.974 1.00 19.63 19 LEU C O 1
ATOM 1375 N N . PHE C 1 24 ? -42.811 -8.511 -24.446 1.00 15.59 20 PHE C N 1
ATOM 1376 C CA . PHE C 1 24 ? -43.451 -7.288 -24.905 1.00 14.81 20 PHE C CA 1
ATOM 1377 C C . PHE C 1 24 ? -44.582 -7.545 -25.894 1.00 18.99 20 PHE C C 1
ATOM 1378 O O . PHE C 1 24 ? -45.449 -6.683 -26.051 1.00 16.03 20 PHE C O 1
ATOM 1386 N N . SER C 1 25 ? -44.616 -8.706 -26.548 1.00 19.48 21 SER C N 1
ATOM 1387 C CA . SER C 1 25 ? -45.764 -8.998 -27.404 1.00 18.61 21 SER C CA 1
ATOM 1388 C C . SER C 1 25 ? -47.062 -9.170 -26.631 1.00 18.57 21 SER C C 1
ATOM 1389 O O . SER C 1 25 ? -48.130 -9.165 -27.248 1.00 23.27 21 SER C O 1
ATOM 1392 N N . ALA C 1 26 ? -47.017 -9.291 -25.305 1.00 19.82 22 ALA C N 1
ATOM 1393 C CA . ALA C 1 26 ? -48.262 -9.353 -24.556 1.00 17.75 22 ALA C CA 1
ATOM 1394 C C . ALA C 1 26 ? -49.059 -8.061 -24.647 1.00 20.54 22 ALA C C 1
ATOM 1395 O O . ALA C 1 26 ? -50.261 -8.073 -24.356 1.00 22.46 22 ALA C O 1
ATOM 1397 N N . TYR C 1 27 ? -48.427 -6.952 -25.047 1.00 16.99 23 TYR C N 1
ATOM 1398 C CA . TYR C 1 27 ? -49.046 -5.638 -24.940 1.00 15.41 23 TYR C CA 1
ATOM 1399 C C . TYR C 1 27 ? -49.264 -4.950 -26.273 1.00 22.02 23 TYR C C 1
ATOM 1400 O O . TYR C 1 27 ? -49.772 -3.820 -26.295 1.00 25.36 23 TYR C O 1
ATOM 1409 N N . GLY C 1 28 ? -48.915 -5.599 -27.370 1.00 25.47 24 GLY C N 1
ATOM 1410 C CA . GLY C 1 28 ? -49.119 -5.035 -28.685 1.00 23.19 24 GLY C CA 1
ATOM 1411 C C . GLY C 1 28 ? -48.219 -5.744 -29.672 1.00 25.68 24 GLY C C 1
ATOM 1412 O O . GLY C 1 28 ? -47.527 -6.703 -29.334 1.00 24.76 24 GLY C O 1
ATOM 1413 N N . ASN C 1 29 ? -48.246 -5.249 -30.902 1.00 27.32 25 ASN C N 1
ATOM 1414 C CA . ASN C 1 29 ? -47.459 -5.837 -31.978 1.00 33.71 25 ASN C CA 1
ATOM 1415 C C . ASN C 1 29 ? -46.069 -5.209 -31.958 1.00 27.46 25 ASN C C 1
ATOM 1416 O O . ASN C 1 29 ? -45.905 -4.035 -32.303 1.00 26.30 25 ASN C O 1
ATOM 1421 N N . VAL C 1 30 ? -45.072 -5.981 -31.526 1.00 26.87 26 VAL C N 1
ATOM 1422 C CA . VAL C 1 30 ? -43.696 -5.501 -31.536 1.00 24.74 26 VAL C CA 1
ATOM 1423 C C . VAL C 1 30 ? -43.230 -5.365 -32.980 1.00 24.17 26 VAL C C 1
ATOM 1424 O O . VAL C 1 30 ? -43.348 -6.305 -33.781 1.00 27.03 26 VAL C O 1
ATOM 1428 N N . LYS C 1 31 ? -42.719 -4.184 -33.329 1.00 27.73 27 LYS C N 1
ATOM 1429 C CA . LYS C 1 31 ? -42.206 -3.963 -34.674 1.00 29.52 27 LYS C CA 1
ATOM 1430 C C . LYS C 1 31 ? -40.753 -4.390 -34.810 1.00 27.03 27 LYS C C 1
ATOM 1431 O O . LYS C 1 31 ? -40.388 -5.011 -35.812 1.00 35.22 27 LYS C O 1
ATOM 1437 N N . ASP C 1 32 ? -39.918 -4.082 -33.823 1.00 22.00 28 ASP C N 1
ATOM 1438 C CA . ASP C 1 32 ? -38.503 -4.413 -33.899 1.00 24.99 28 ASP C CA 1
ATOM 1439 C C . ASP C 1 32 ? -37.922 -4.476 -32.494 1.00 21.88 28 ASP C C 1
ATOM 1440 O O . ASP C 1 32 ? -38.492 -3.944 -31.534 1.00 22.42 28 ASP C O 1
ATOM 1445 N N . ILE C 1 33 ? -36.769 -5.130 -32.400 1.00 21.85 29 ILE C N 1
ATOM 1446 C CA . ILE C 1 33 ? -36.005 -5.301 -31.169 1.00 20.43 29 ILE C CA 1
ATOM 1447 C C . ILE C 1 33 ? -34.530 -5.190 -31.525 1.00 21.56 29 ILE C C 1
ATOM 1448 O O . ILE C 1 33 ? -34.066 -5.844 -32.468 1.00 23.29 29 ILE C O 1
ATOM 1453 N N . TRP C 1 34 ? -33.805 -4.350 -30.797 1.00 21.91 30 TRP C N 1
ATOM 1454 C CA . TRP C 1 34 ? -32.355 -4.278 -30.881 1.00 24.37 30 TRP C CA 1
ATOM 1455 C C . TRP C 1 34 ? -31.778 -4.599 -29.515 1.00 27.38 30 TRP C C 1
ATOM 1456 O O . TRP C 1 34 ? -32.293 -4.141 -28.494 1.00 23.30 30 TRP C O 1
ATOM 1467 N N . MET C 1 35 ? -30.720 -5.387 -29.485 1.00 22.95 31 MET C N 1
ATOM 1468 C CA . MET C 1 35 ? -30.086 -5.728 -28.226 1.00 22.42 31 MET C CA 1
ATOM 1469 C C . MET C 1 35 ? -28.818 -4.910 -28.041 1.00 28.92 31 MET C C 1
ATOM 1470 O O . MET C 1 35 ? -28.126 -4.577 -29.007 1.00 32.92 31 MET C O 1
ATOM 1475 N N . LEU C 1 36 ? -28.517 -4.600 -26.783 1.00 25.53 32 LEU C N 1
ATOM 1476 C CA . LEU C 1 36 ? -27.354 -3.806 -26.406 1.00 35.42 32 LEU C CA 1
ATOM 1477 C C . LEU C 1 36 ? -26.444 -4.669 -25.540 1.00 40.80 32 LEU C C 1
ATOM 1478 O O . LEU C 1 36 ? -26.850 -5.118 -24.461 1.00 38.84 32 LEU C O 1
ATOM 1483 N N . SER C 1 37 ? -25.220 -4.892 -26.007 1.00 42.95 33 SER C N 1
ATOM 1484 C CA . SER C 1 37 ? -24.275 -5.767 -25.317 1.00 42.75 33 SER C CA 1
ATOM 1485 C C . SER C 1 37 ? -23.856 -5.192 -23.964 1.00 42.60 33 SER C C 1
ATOM 1486 O O . SER C 1 37 ? -23.704 -5.927 -22.986 1.00 44.84 33 SER C O 1
ATOM 1489 N N . ASN C 1 40 ? -26.789 -5.366 -21.403 1.00 33.32 36 ASN C N 1
ATOM 1490 C CA . ASN C 1 40 ? -27.901 -5.918 -20.633 1.00 34.51 36 ASN C CA 1
ATOM 1491 C C . ASN C 1 40 ? -29.155 -5.105 -20.855 1.00 25.25 36 ASN C C 1
ATOM 1492 O O . ASN C 1 40 ? -29.996 -4.973 -19.963 1.00 23.94 36 ASN C O 1
ATOM 1497 N N . SER C 1 41 ? -29.261 -4.560 -22.060 1.00 28.42 37 SER C N 1
ATOM 1498 C CA . SER C 1 41 ? -30.311 -3.618 -22.393 1.00 24.32 37 SER C CA 1
ATOM 1499 C C . SER C 1 41 ? -30.856 -3.963 -23.766 1.00 21.08 37 SER C C 1
ATOM 1500 O O . SER C 1 41 ? -30.268 -4.752 -24.521 1.00 22.36 37 SER C O 1
ATOM 1503 N N . ALA C 1 42 ? -31.990 -3.354 -24.091 1.00 17.30 38 ALA C N 1
ATOM 1504 C CA . ALA C 1 42 ? -32.593 -3.539 -25.396 1.00 18.59 38 ALA C CA 1
ATOM 1505 C C . ALA C 1 42 ? -33.422 -2.313 -25.733 1.00 19.11 38 ALA C C 1
ATOM 1506 O O . ALA C 1 42 ? -33.737 -1.483 -24.873 1.00 17.69 38 ALA C O 1
ATOM 1508 N N . ILE C 1 43 ? -33.764 -2.214 -27.011 1.00 21.60 39 ILE C N 1
ATOM 1509 C CA . ILE C 1 43 ? -34.673 -1.205 -27.529 1.00 18.70 39 ILE C CA 1
ATOM 1510 C C . ILE C 1 43 ? -35.821 -1.939 -28.192 1.00 19.03 39 ILE C C 1
ATOM 1511 O O . ILE C 1 43 ? -35.597 -2.859 -28.986 1.00 19.95 39 ILE C O 1
ATOM 1516 N N . VAL C 1 44 ? -37.044 -1.560 -27.847 1.00 15.16 40 VAL C N 1
ATOM 1517 C CA . VAL C 1 44 ? -38.245 -2.211 -28.346 1.00 15.33 40 VAL C CA 1
ATOM 1518 C C . VAL C 1 44 ? -39.098 -1.167 -29.039 1.00 15.50 40 VAL C C 1
ATOM 1519 O O . VAL C 1 44 ? -39.347 -0.088 -28.485 1.00 14.73 40 VAL C O 1
ATOM 1523 N N . SER C 1 45 ? -39.551 -1.486 -30.245 1.00 17.81 41 SER C N 1
ATOM 1524 C CA . SER C 1 45 ? -40.350 -0.574 -31.043 1.00 17.46 41 SER C CA 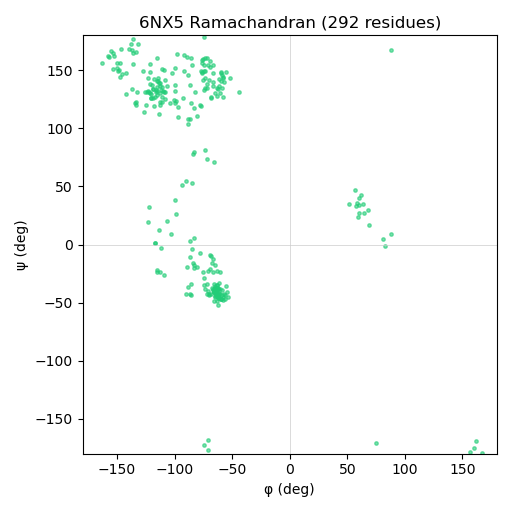1
ATOM 1525 C C . SER C 1 45 ? -41.763 -1.112 -31.194 1.00 19.56 41 SER C C 1
ATOM 1526 O O . SER C 1 45 ? -41.959 -2.309 -31.438 1.00 20.72 41 SER C O 1
ATOM 1529 N N . TYR C 1 46 ? -42.738 -0.224 -31.036 1.00 22.58 42 TYR C N 1
ATOM 1530 C CA . TYR C 1 46 ? -44.129 -0.482 -31.373 1.00 26.05 42 TYR C CA 1
ATOM 1531 C C . TYR C 1 46 ? -44.573 0.539 -32.406 1.00 26.70 42 TYR C C 1
ATOM 1532 O O . TYR C 1 46 ? -44.117 1.685 -32.394 1.00 30.79 42 TYR C O 1
ATOM 1541 N N . GLU C 1 47 ? -45.492 0.133 -33.281 1.00 35.18 43 GLU C N 1
ATOM 1542 C CA . GLU C 1 47 ? -46.136 1.094 -34.168 1.00 42.35 43 GLU C CA 1
ATOM 1543 C C . GLU C 1 47 ? -47.176 1.943 -33.446 1.00 35.16 43 GLU C C 1
ATOM 1544 O O . GLU C 1 47 ? -47.470 3.055 -33.896 1.00 40.96 43 GLU C O 1
ATOM 1550 N N . SER C 1 48 ? -47.723 1.450 -32.335 1.00 28.82 44 SER C N 1
ATOM 1551 C CA . SER C 1 48 ? -48.734 2.152 -31.550 1.00 23.54 44 SER C CA 1
ATOM 1552 C C . SER C 1 48 ? -48.121 2.732 -30.278 1.00 26.13 44 SER C C 1
ATOM 1553 O O . SER C 1 48 ? -47.598 1.986 -29.446 1.00 20.34 44 SER C O 1
ATOM 1556 N N . LEU C 1 49 ? -48.230 4.054 -30.104 1.00 21.86 45 LEU C N 1
ATOM 1557 C CA . LEU C 1 49 ? -47.763 4.668 -28.860 1.00 19.49 45 LEU C CA 1
ATOM 1558 C C . LEU C 1 49 ? -48.559 4.147 -27.666 1.00 23.44 45 LEU C C 1
ATOM 1559 O O . LEU C 1 49 ? -48.009 3.961 -26.571 1.00 18.79 45 LEU C O 1
ATOM 1564 N N . SER C 1 50 ? -49.853 3.887 -27.870 1.00 28.51 46 SER C N 1
ATOM 1565 C CA . SER C 1 50 ? -50.695 3.315 -26.821 1.00 28.24 46 SER C CA 1
ATOM 1566 C C . SER C 1 50 ? -50.121 2.000 -26.303 1.00 22.42 46 SER C C 1
ATOM 1567 O O . SER C 1 50 ? -50.014 1.795 -25.087 1.00 24.03 46 SER C O 1
ATOM 1570 N N . SER C 1 51 ? -49.724 1.102 -27.214 1.00 27.13 47 SER C N 1
ATOM 1571 C CA . SER C 1 51 ? -49.155 -0.178 -26.789 1.00 19.29 47 SER C CA 1
ATOM 1572 C C . SER C 1 51 ? -47.867 0.023 -26.006 1.00 17.96 47 SER C C 1
ATOM 1573 O O . SER C 1 51 ? -47.647 -0.634 -24.978 1.00 16.82 47 SER C O 1
ATOM 1576 N N . ALA C 1 52 ? -46.993 0.912 -26.488 1.00 14.21 48 ALA C N 1
ATOM 1577 C CA . ALA C 1 52 ? -45.739 1.170 -25.788 1.00 12.30 48 ALA C CA 1
ATOM 1578 C C . ALA C 1 52 ? -45.990 1.653 -24.361 1.00 11.21 48 ALA C C 1
ATOM 1579 O O . ALA C 1 52 ? -45.274 1.258 -23.429 1.00 13.94 48 ALA C O 1
ATOM 1581 N N . ILE C 1 53 ? -47.007 2.496 -24.155 1.00 12.44 49 ILE C N 1
ATOM 1582 C CA . ILE C 1 53 ? -47.266 3.010 -22.814 1.00 14.04 49 ILE C CA 1
ATOM 1583 C C . ILE C 1 53 ? -47.838 1.921 -21.911 1.00 14.09 49 ILE C C 1
ATOM 1584 O O . ILE C 1 53 ? -47.436 1.788 -20.749 1.00 12.81 49 ILE C O 1
ATOM 1589 N N . VAL C 1 54 ? -48.767 1.114 -22.429 1.00 12.82 50 VAL C N 1
ATOM 1590 C CA . VAL C 1 54 ? -49.299 0.017 -21.625 1.00 15.75 50 VAL C CA 1
ATOM 1591 C C . VAL C 1 54 ? -48.180 -0.942 -21.230 1.00 12.41 50 VAL C C 1
ATOM 1592 O O . VAL C 1 54 ? -48.103 -1.378 -20.077 1.00 12.93 50 VAL C O 1
ATOM 1596 N N . ALA C 1 55 ? -47.276 -1.261 -22.170 1.00 14.26 51 ALA C N 1
ATOM 1597 C CA . ALA C 1 55 ? -46.141 -2.122 -21.839 1.00 10.85 51 ALA C CA 1
ATOM 1598 C C . ALA C 1 55 ? -45.237 -1.480 -20.795 1.00 10.42 51 ALA C C 1
ATOM 1599 O O . ALA C 1 55 ? -44.789 -2.144 -19.850 1.00 10.64 51 ALA C O 1
ATOM 1601 N N . ARG C 1 56 ? -44.941 -0.191 -20.950 1.00 10.85 52 ARG C N 1
ATOM 1602 C CA . ARG C 1 56 ? -44.127 0.498 -19.958 1.00 11.15 52 ARG C CA 1
ATOM 1603 C C . ARG C 1 56 ? -44.770 0.415 -18.578 1.00 11.47 52 ARG C C 1
ATOM 1604 O O . ARG C 1 56 ? -44.104 0.105 -17.582 1.00 12.17 52 ARG C O 1
ATOM 1612 N N . ASP C 1 57 ? -46.069 0.702 -18.499 1.00 11.32 53 ASP C N 1
ATOM 1613 C CA . ASP C 1 57 ? -46.740 0.667 -17.202 1.00 12.40 53 ASP C CA 1
ATOM 1614 C C . ASP C 1 57 ? -46.749 -0.742 -16.631 1.00 15.76 53 ASP C C 1
ATOM 1615 O O . ASP C 1 57 ? -46.621 -0.935 -15.413 1.00 14.10 53 ASP C O 1
ATOM 1620 N N . ALA C 1 58 ? -46.890 -1.741 -17.498 1.00 11.66 54 ALA C N 1
ATOM 1621 C CA . ALA C 1 58 ? -46.976 -3.120 -17.042 1.00 11.10 54 ALA C CA 1
ATOM 1622 C C . ALA C 1 58 ? -45.634 -3.671 -16.587 1.00 14.56 54 ALA C C 1
ATOM 1623 O O . ALA C 1 58 ? -45.587 -4.483 -15.658 1.00 18.44 54 ALA C O 1
ATOM 1625 N N . LEU C 1 59 ? -44.543 -3.269 -17.236 1.00 11.38 55 LEU C N 1
ATOM 1626 C CA . LEU C 1 59 ? -43.267 -3.950 -17.050 1.00 12.39 55 LEU C CA 1
ATOM 1627 C C . LEU C 1 59 ? -42.241 -3.148 -16.274 1.00 15.62 55 LEU C C 1
ATOM 1628 O O . LEU C 1 59 ? -41.387 -3.746 -15.622 1.00 17.13 55 LEU C O 1
ATOM 1633 N N . HIS C 1 60 ? -42.307 -1.817 -16.289 1.00 10.18 56 HIS C N 1
ATOM 1634 C CA . HIS C 1 60 ? -41.300 -1.052 -15.568 1.00 11.61 56 HIS C CA 1
ATOM 1635 C C . HIS C 1 60 ? -41.333 -1.382 -14.078 1.00 16.73 56 HIS C C 1
ATOM 1636 O O . HIS C 1 60 ? -42.401 -1.381 -13.452 1.00 20.33 56 HIS C O 1
ATOM 1643 N N . ASN C 1 61 ? -40.156 -1.674 -13.518 1.00 19.39 57 ASN C N 1
ATOM 1644 C CA . ASN C 1 61 ? -39.976 -2.031 -12.107 1.00 26.51 57 ASN C CA 1
ATOM 1645 C C . ASN C 1 61 ? -40.564 -3.391 -11.748 1.00 29.54 57 ASN C C 1
ATOM 1646 O O . ASN C 1 61 ? -40.777 -3.676 -10.564 1.00 30.23 57 ASN C O 1
ATOM 1651 N N . ARG C 1 62 ? -40.858 -4.237 -12.731 1.00 24.17 58 ARG C N 1
ATOM 1652 C CA . ARG C 1 62 ? -41.426 -5.544 -12.412 1.00 20.73 58 ARG C CA 1
ATOM 1653 C C . ARG C 1 62 ? -40.335 -6.602 -12.454 1.00 19.84 58 ARG C C 1
ATOM 1654 O O . ARG C 1 62 ? -39.568 -6.646 -13.425 1.00 18.44 58 ARG C O 1
ATOM 1662 N N . PRO C 1 63 ? -40.222 -7.478 -11.448 1.00 20.29 59 PRO C N 1
ATOM 1663 C CA . PRO C 1 63 ? -39.242 -8.576 -11.541 1.00 25.19 59 PRO C CA 1
ATOM 1664 C C . PRO C 1 63 ? -39.820 -9.741 -12.340 1.00 25.53 59 PRO C C 1
ATOM 1665 O O . PRO C 1 63 ? -40.302 -10.735 -11.804 1.00 24.13 59 PRO C O 1
ATOM 1669 N N . VAL C 1 64 ? -39.791 -9.599 -13.671 1.00 20.59 60 VAL C N 1
ATOM 1670 C CA . VAL C 1 64 ? -40.349 -10.618 -14.560 1.00 21.96 60 VAL C CA 1
ATOM 1671 C C . VAL C 1 64 ? -39.385 -11.749 -14.867 1.00 24.63 60 VAL C C 1
ATOM 1672 O O . VAL C 1 64 ? -39.767 -12.704 -15.554 1.00 28.61 60 VAL C O 1
ATOM 1676 N N . PHE C 1 65 ? -38.146 -11.679 -14.393 1.00 25.59 61 PHE C N 1
ATOM 1677 C CA . PHE C 1 65 ? -37.186 -12.754 -14.588 1.00 24.64 61 PHE C CA 1
ATOM 1678 C C . PHE C 1 65 ? -36.874 -13.412 -13.253 1.00 24.68 61 PHE C C 1
ATOM 1679 O O . PHE C 1 65 ? -36.735 -12.734 -12.230 1.00 28.61 61 PHE C O 1
ATOM 1687 N N . GLU C 1 66 ? -36.773 -14.734 -13.269 1.00 33.45 62 GLU C N 1
ATOM 1688 C CA . GLU C 1 66 ? -36.551 -15.477 -12.040 1.00 39.57 62 GLU C CA 1
ATOM 1689 C C . GLU C 1 66 ? -35.170 -15.167 -11.474 1.00 38.66 62 GLU C C 1
ATOM 1690 O O . GLU C 1 66 ? -34.194 -15.033 -12.218 1.00 41.21 62 GLU C O 1
ATOM 1696 N N . ASN C 1 67 ? -35.104 -15.029 -10.148 1.00 40.75 63 ASN C N 1
ATOM 1697 C CA . ASN C 1 67 ? -33.845 -14.838 -9.419 1.00 46.04 63 ASN C CA 1
ATOM 1698 C C . ASN C 1 67 ? -33.109 -13.576 -9.863 1.00 41.90 63 ASN C C 1
ATOM 1699 O O . ASN C 1 67 ? -31.877 -13.536 -9.877 1.00 45.90 63 ASN C O 1
ATOM 1704 N N . HIS C 1 68 ? -33.851 -12.537 -10.227 1.00 38.11 64 HIS C N 1
ATOM 1705 C CA . HIS C 1 68 ? -33.235 -11.307 -10.692 1.00 35.93 64 HIS C CA 1
ATOM 1706 C C . HIS C 1 68 ? -34.113 -10.133 -10.286 1.00 28.76 64 HIS C C 1
ATOM 1707 O O . HIS C 1 68 ? -35.320 -10.277 -10.072 1.00 30.87 64 HIS C O 1
ATOM 1714 N N . GLY C 1 69 ? -33.485 -8.962 -10.185 1.00 29.69 65 GLY C N 1
ATOM 1715 C CA . GLY C 1 69 ? -34.168 -7.779 -9.756 1.00 27.66 65 GLY C CA 1
ATOM 1716 C C . GLY C 1 69 ? -35.079 -7.222 -10.833 1.00 27.20 65 GLY C C 1
ATOM 1717 O O . GLY C 1 69 ? -35.156 -7.742 -11.953 1.00 29.24 65 GLY C O 1
ATOM 1718 N N . PRO C 1 70 ? -35.778 -6.144 -10.498 1.00 25.46 66 PRO C N 1
ATOM 1719 C CA . PRO C 1 70 ? -36.738 -5.569 -11.445 1.00 22.77 66 PRO C CA 1
ATOM 1720 C C . PRO C 1 70 ? -36.066 -4.992 -12.681 1.00 26.41 66 PRO C C 1
ATOM 1721 O O . PRO C 1 70 ? -34.946 -4.476 -12.639 1.00 26.85 66 PRO C O 1
ATOM 1725 N N . VAL C 1 71 ? -36.787 -5.087 -13.796 1.00 19.55 67 VAL C N 1
ATOM 1726 C CA . VAL C 1 71 ? -36.378 -4.532 -15.080 1.00 18.13 67 VAL C CA 1
ATOM 1727 C C . VAL C 1 71 ? -36.835 -3.079 -15.116 1.00 18.01 67 VAL C C 1
ATOM 1728 O O . VAL C 1 71 ? -37.717 -2.678 -14.349 1.00 18.77 67 VAL C O 1
ATOM 1732 N N . GLN C 1 72 ? -36.241 -2.276 -15.989 1.00 14.38 68 GLN C N 1
ATOM 1733 C CA . GLN C 1 72 ? -36.702 -0.916 -16.219 1.00 17.30 68 GLN C CA 1
ATOM 1734 C C . GLN C 1 72 ? -37.156 -0.778 -17.659 1.00 12.61 68 GLN C C 1
ATOM 1735 O O . GLN C 1 72 ? -36.531 -1.328 -18.571 1.00 14.58 68 GLN C O 1
ATOM 1741 N N . VAL C 1 73 ? -38.223 -0.009 -17.861 1.00 9.56 69 VAL C N 1
ATOM 1742 C CA . VAL C 1 73 ? -38.751 0.255 -19.199 1.00 11.06 69 VAL C CA 1
ATOM 1743 C C . VAL C 1 73 ? -39.013 1.746 -19.294 1.00 10.43 69 VAL C C 1
ATOM 1744 O O . VAL C 1 73 ? -39.805 2.287 -18.513 1.00 10.54 69 VAL C O 1
ATOM 1748 N N . MET C 1 74 ? -38.357 2.411 -20.238 1.00 9.66 70 MET C N 1
ATOM 1749 C CA . MET C 1 74 ? -38.422 3.865 -20.358 1.00 9.80 70 MET C CA 1
ATOM 1750 C C . MET C 1 74 ? -38.976 4.254 -21.724 1.00 14.02 70 MET C C 1
ATOM 1751 O O . MET C 1 74 ? -38.471 3.798 -22.752 1.00 12.14 70 MET C O 1
ATOM 1756 N N . LEU C 1 75 ? -39.982 5.125 -21.735 1.00 10.96 71 LEU C N 1
ATOM 1757 C CA . LEU C 1 75 ? -40.592 5.590 -22.977 1.00 10.80 71 LEU C CA 1
ATOM 1758 C C . LEU C 1 75 ? -39.782 6.728 -23.597 1.00 14.72 71 LEU C C 1
ATOM 1759 O O . LEU C 1 75 ? -39.458 7.716 -22.922 1.00 12.90 71 LEU C O 1
ATOM 1764 N N . ALA C 1 76 ? -39.484 6.619 -24.895 1.00 14.19 72 ALA C N 1
ATOM 1765 C CA . ALA C 1 76 ? -38.828 7.701 -25.614 1.00 17.18 72 ALA C CA 1
ATOM 1766 C C . ALA C 1 76 ? -39.854 8.624 -26.270 1.00 20.81 72 ALA C C 1
ATOM 1767 O O . ALA C 1 76 ? -40.952 8.202 -26.643 1.00 26.47 72 ALA C O 1
ATOM 1769 N N . LYS C 1 77 ? -39.485 9.896 -26.393 1.00 20.24 73 LYS C N 1
ATOM 1770 C CA . LYS C 1 77 ? -40.333 10.877 -27.044 1.00 27.74 73 LYS C CA 1
ATOM 1771 C C . LYS C 1 77 ? -40.387 10.618 -28.546 1.00 36.69 73 LYS C C 1
ATOM 1772 O O . LYS C 1 77 ? -39.465 10.035 -29.116 1.00 36.43 73 LYS C O 1
ATOM 1778 N N . PRO C 1 78 ? -41.463 11.046 -29.209 1.00 44.33 74 PRO C N 1
ATOM 1779 C CA . PRO C 1 78 ? -41.527 10.913 -30.669 1.00 43.46 74 PRO C CA 1
ATOM 1780 C C . PRO C 1 78 ? -40.384 11.657 -31.345 1.00 44.52 74 PRO C C 1
ATOM 1781 O O . PRO C 1 78 ? -39.924 12.699 -30.873 1.00 44.64 74 PRO C O 1
ATOM 1785 N N . SER C 1 79 ? -39.934 11.110 -32.470 1.00 46.56 75 SER C N 1
ATOM 1786 C CA . SER C 1 79 ? -38.870 11.738 -33.243 1.00 49.45 75 SER C CA 1
ATOM 1787 C C . SER C 1 79 ? -39.361 13.018 -33.916 1.00 52.94 75 SER C C 1
ATOM 1788 O O . SER C 1 79 ? -39.110 14.123 -33.432 1.00 54.81 75 SER C O 1
ATOM 1791 N N . SER D 1 4 ? -28.362 1.613 -39.188 1.00 40.11 0 SER D N 1
ATOM 1792 C CA . SER D 1 4 ? -27.903 1.241 -37.855 1.00 32.65 0 SER D CA 1
ATOM 1793 C C . SER D 1 4 ? -28.559 2.105 -36.776 1.00 30.89 0 SER D C 1
ATOM 1794 O O . SER D 1 4 ? -29.226 3.101 -37.069 1.00 30.54 0 SER D O 1
ATOM 1797 N N . MET D 1 5 ? -28.376 1.711 -35.521 1.00 29.44 1 MET D N 1
ATOM 1798 C CA . MET D 1 5 ? -28.979 2.450 -34.424 1.00 27.57 1 MET D CA 1
ATOM 1799 C C . MET D 1 5 ? -28.064 2.415 -33.213 1.00 30.37 1 MET D C 1
ATOM 1800 O O . MET D 1 5 ? -27.360 1.434 -32.969 1.00 27.66 1 MET D O 1
ATOM 1805 N N . LEU D 1 6 ? -28.084 3.500 -32.448 1.00 25.88 2 LEU D N 1
ATOM 1806 C CA . LEU D 1 6 ? -27.228 3.576 -31.284 1.00 25.50 2 LEU D CA 1
ATOM 1807 C C . LEU D 1 6 ? -28.027 4.141 -30.129 1.00 23.71 2 LEU D C 1
ATOM 1808 O O . LEU D 1 6 ? -29.017 4.851 -30.316 1.00 22.88 2 LEU D O 1
ATOM 1813 N N . TYR D 1 7 ? -27.581 3.801 -28.933 1.00 23.25 3 TYR D N 1
ATOM 1814 C CA . TYR D 1 7 ? -28.105 4.372 -27.702 1.00 21.76 3 TYR D CA 1
ATOM 1815 C C . TYR D 1 7 ? -27.014 5.248 -27.123 1.00 22.18 3 TYR D C 1
ATOM 1816 O O . TYR D 1 7 ? -25.883 4.786 -26.929 1.00 24.97 3 TYR D O 1
ATOM 1825 N N . VAL D 1 8 ? -27.324 6.522 -26.909 1.00 21.55 4 VAL D N 1
ATOM 1826 C CA . VAL D 1 8 ? -26.340 7.475 -26.420 1.00 23.46 4 VAL D CA 1
ATOM 1827 C C . VAL D 1 8 ? -26.791 7.934 -25.047 1.00 22.21 4 VAL D C 1
ATOM 1828 O O . VAL D 1 8 ? -27.975 8.243 -24.849 1.00 19.54 4 VAL D O 1
ATOM 1832 N N . SER D 1 9 ? -25.866 7.927 -24.087 1.00 21.46 5 SER D N 1
ATOM 1833 C CA . SER D 1 9 ? -26.174 8.313 -22.719 1.00 20.51 5 SER D CA 1
ATOM 1834 C C . SER D 1 9 ? -25.128 9.304 -22.223 1.00 23.11 5 SER D C 1
ATOM 1835 O O . SER D 1 9 ? -24.123 9.565 -22.888 1.00 24.79 5 SER D O 1
ATOM 1838 N N . ASN D 1 10 ? -25.395 9.854 -21.037 1.00 20.97 6 ASN D N 1
ATOM 1839 C CA . ASN D 1 10 ? -24.605 10.933 -20.438 1.00 24.50 6 ASN D CA 1
ATOM 1840 C C . ASN D 1 10 ? -24.525 12.146 -21.360 1.00 27.61 6 ASN D C 1
ATOM 1841 O O . ASN D 1 10 ? -23.457 12.722 -21.587 1.00 30.43 6 ASN D O 1
ATOM 1846 N N . LEU D 1 11 ? -25.660 12.531 -21.887 1.00 26.25 7 LEU D N 1
ATOM 1847 C CA . LEU D 1 11 ? -25.710 13.848 -22.495 1.00 31.09 7 LEU D CA 1
ATOM 1848 C C . LEU D 1 11 ? -25.777 14.919 -21.406 1.00 28.80 7 LEU D C 1
ATOM 1849 O O . LEU D 1 11 ? -26.340 14.691 -20.328 1.00 27.93 7 LEU D O 1
ATOM 1854 N N . PRO D 1 12 ? -25.214 16.100 -21.660 1.00 35.71 8 PRO D N 1
ATOM 1855 C CA . PRO D 1 12 ? -25.360 17.198 -20.701 1.00 39.29 8 PRO D CA 1
ATOM 1856 C C . PRO D 1 12 ? -26.827 17.533 -20.512 1.00 38.94 8 PRO D C 1
ATOM 1857 O O . PRO D 1 12 ? -27.641 17.381 -21.425 1.00 36.06 8 PRO D O 1
ATOM 1861 N N . VAL D 1 13 ? -27.165 17.976 -19.299 1.00 40.21 9 VAL D N 1
ATOM 1862 C CA . VAL D 1 13 ? -28.551 18.296 -18.999 1.00 39.92 9 VAL D CA 1
ATOM 1863 C C . VAL D 1 13 ? -29.053 19.339 -19.989 1.00 38.28 9 VAL D C 1
ATOM 1864 O O . VAL D 1 13 ? -28.322 20.254 -20.393 1.00 38.96 9 VAL D O 1
ATOM 1868 N N . GLY D 1 14 ? -30.297 19.172 -20.427 1.00 33.15 10 GLY D N 1
ATOM 1869 C CA . GLY D 1 14 ? -30.910 20.097 -21.352 1.00 30.94 10 GLY D CA 1
ATOM 1870 C C . GLY D 1 14 ? -30.568 19.876 -22.807 1.00 24.48 10 GLY D C 1
ATOM 1871 O O . GLY D 1 14 ? -31.092 20.602 -23.660 1.00 28.55 10 GLY D O 1
ATOM 1872 N N . THR D 1 15 ? -29.724 18.889 -23.127 1.00 24.13 11 THR D N 1
ATOM 1873 C CA . THR D 1 15 ? -29.357 18.645 -24.517 1.00 23.33 11 THR D CA 1
ATOM 1874 C C . THR D 1 15 ? -30.598 18.364 -25.358 1.00 24.26 11 THR D C 1
ATOM 1875 O O . THR D 1 15 ? -31.412 17.499 -25.022 1.00 27.23 11 THR D O 1
ATOM 1879 N N . SER D 1 16 ? -30.738 19.104 -26.446 1.00 23.06 12 SER D N 1
ATOM 1880 C CA . SER D 1 16 ? -31.888 19.042 -27.333 1.00 25.66 12 SER D CA 1
ATOM 1881 C C . SER D 1 16 ? -31.698 18.008 -28.438 1.00 25.37 12 SER D C 1
ATOM 1882 O O . SER D 1 16 ? -30.583 17.575 -28.736 1.00 24.34 12 SER D O 1
ATOM 1885 N N . SER D 1 17 ? -32.821 17.607 -29.042 1.00 20.57 13 SER D N 1
ATOM 1886 C CA . SER D 1 17 ? -32.764 16.792 -30.252 1.00 25.84 13 SER D CA 1
ATOM 1887 C C . SER D 1 17 ? -31.925 17.469 -31.332 1.00 26.16 13 SER D C 1
ATOM 1888 O O . SER D 1 17 ? -31.206 16.798 -32.085 1.00 24.37 13 SER D O 1
ATOM 1891 N N . SER D 1 18 ? -32.000 18.801 -31.414 1.00 31.71 14 SER D N 1
ATOM 1892 C CA . SER D 1 18 ? -31.222 19.537 -32.405 1.00 30.93 14 SER D CA 1
ATOM 1893 C C . SER D 1 18 ? -29.729 19.352 -32.174 1.00 27.74 14 SER D C 1
ATOM 1894 O O . SER D 1 18 ? -28.965 19.116 -33.121 1.00 32.49 14 SER D O 1
ATOM 1897 N N . ALA D 1 19 ? -29.292 19.464 -30.916 1.00 26.88 15 ALA D N 1
ATOM 1898 C CA . ALA D 1 19 ? -27.873 19.324 -30.612 1.00 28.16 15 ALA D CA 1
ATOM 1899 C C . ALA D 1 19 ? -27.386 17.917 -30.919 1.00 28.36 15 ALA D C 1
ATOM 1900 O O . ALA D 1 19 ? -26.267 17.730 -31.414 1.00 29.74 15 ALA D O 1
ATOM 1902 N N . ILE D 1 20 ? -28.223 16.915 -30.654 1.00 26.13 16 ILE D N 1
ATOM 1903 C CA . ILE D 1 20 ? -27.849 15.544 -30.977 1.00 26.08 16 ILE D CA 1
ATOM 1904 C C . ILE D 1 20 ? -27.715 15.376 -32.481 1.00 27.62 16 ILE D C 1
ATOM 1905 O O . ILE D 1 20 ? -26.786 14.713 -32.966 1.00 28.81 16 ILE D O 1
ATOM 1910 N N . HIS D 1 21 ? -28.619 15.989 -33.247 1.00 29.15 17 HIS D N 1
ATOM 1911 C CA . HIS D 1 21 ? -28.529 15.871 -34.700 1.00 33.47 17 HIS D CA 1
ATOM 1912 C C . HIS D 1 21 ? -27.263 16.529 -35.238 1.00 42.15 17 HIS D C 1
ATOM 1913 O O . HIS D 1 21 ? -26.643 16.013 -36.173 1.00 43.17 17 HIS D O 1
ATOM 1920 N N . ALA D 1 22 ? -26.866 17.670 -34.673 1.00 36.40 18 ALA D N 1
ATOM 1921 C CA . ALA D 1 22 ? -25.612 18.287 -35.094 1.00 36.50 18 ALA D CA 1
ATOM 1922 C C . ALA D 1 22 ? -24.433 17.368 -34.803 1.00 38.97 18 ALA D C 1
ATOM 1923 O O . ALA D 1 22 ? -23.532 17.212 -35.636 1.00 40.45 18 ALA D O 1
ATOM 1925 N N . LEU D 1 23 ? -24.437 16.732 -33.634 1.00 37.27 19 LEU D N 1
ATOM 1926 C CA . LEU D 1 23 ? -23.351 15.834 -33.275 1.00 34.03 19 LEU D CA 1
ATOM 1927 C C . LEU D 1 23 ? -23.278 14.655 -34.238 1.00 34.35 19 LEU D C 1
ATOM 1928 O O . LEU D 1 23 ? -22.218 14.368 -34.809 1.00 36.17 19 LEU D O 1
ATOM 1933 N N . PHE D 1 24 ? -24.403 13.972 -34.448 1.00 32.77 20 PHE D N 1
ATOM 1934 C CA . PHE D 1 24 ? -24.381 12.666 -35.096 1.00 32.86 20 PHE D CA 1
ATOM 1935 C C . PHE D 1 24 ? -24.498 12.722 -36.614 1.00 38.63 20 PHE D C 1
ATOM 1936 O O . PHE D 1 24 ? -24.110 11.754 -37.280 1.00 35.28 20 PHE D O 1
ATOM 1944 N N . SER D 1 25 ? -24.995 13.824 -37.181 1.00 37.64 21 SER D N 1
ATOM 1945 C CA . SER D 1 25 ? -25.036 13.952 -38.633 1.00 44.84 21 SER D CA 1
ATOM 1946 C C . SER D 1 25 ? -23.647 14.092 -39.243 1.00 46.87 21 SER D C 1
ATOM 1947 O O . SER D 1 25 ? -23.517 14.033 -40.472 1.00 48.41 21 SER D O 1
ATOM 1950 N N . ALA D 1 26 ? -22.611 14.266 -38.418 1.00 42.01 22 ALA D N 1
ATOM 1951 C CA . ALA D 1 26 ? -21.243 14.288 -38.915 1.00 44.40 22 ALA D CA 1
ATOM 1952 C C . ALA D 1 26 ? -20.783 12.921 -39.401 1.00 47.36 22 ALA D C 1
ATOM 1953 O O . ALA D 1 26 ? -19.835 12.846 -40.191 1.00 51.63 22 ALA D O 1
ATOM 1955 N N . TYR D 1 27 ? -21.431 11.845 -38.957 1.00 42.68 23 TYR D N 1
ATOM 1956 C CA . TYR D 1 27 ? -21.016 10.490 -39.290 1.00 40.87 23 TYR D CA 1
ATOM 1957 C C . TYR D 1 27 ? -22.029 9.752 -40.157 1.00 40.50 23 TYR D C 1
ATOM 1958 O O . TYR D 1 27 ? -21.901 8.536 -40.338 1.00 40.51 23 TYR D O 1
ATOM 1967 N N . GLY D 1 28 ? -23.010 10.449 -40.711 1.00 40.39 24 GLY D N 1
ATOM 1968 C CA . GLY D 1 28 ? -23.953 9.824 -41.615 1.00 45.17 24 GLY D CA 1
ATOM 1969 C C . GLY D 1 28 ? -25.253 10.596 -41.678 1.00 43.28 24 GLY D C 1
ATOM 1970 O O . GLY D 1 28 ? -25.422 11.637 -41.047 1.00 50.16 24 GLY D O 1
ATOM 1971 N N . ASN D 1 29 ? -26.176 10.055 -42.470 1.00 42.23 25 ASN D N 1
ATOM 1972 C CA . ASN D 1 29 ? -27.525 10.605 -42.561 1.00 42.36 25 ASN D CA 1
ATOM 1973 C C . ASN D 1 29 ? -28.335 10.105 -41.371 1.00 44.37 25 ASN D C 1
ATOM 1974 O O . ASN D 1 29 ? -28.657 8.915 -41.284 1.00 42.93 25 ASN D O 1
ATOM 1979 N N . VAL D 1 30 ? -28.658 11.010 -40.453 1.00 38.55 26 VAL D N 1
ATOM 1980 C CA . VAL D 1 30 ? -29.468 10.672 -39.287 1.00 36.24 26 VAL D CA 1
ATOM 1981 C C . VAL D 1 30 ? -30.925 10.578 -39.721 1.00 41.48 26 VAL D C 1
ATOM 1982 O O . VAL D 1 30 ? -31.506 11.559 -40.197 1.00 47.57 26 VAL D O 1
ATOM 1986 N N . LYS D 1 31 ? -31.521 9.398 -39.550 1.00 37.80 27 LYS D N 1
ATOM 1987 C CA . LYS D 1 31 ? -32.905 9.167 -39.948 1.00 39.44 27 LYS D CA 1
ATOM 1988 C C . LYS D 1 31 ? -33.905 9.580 -38.872 1.00 42.67 27 LYS D C 1
ATOM 1989 O O . LYS D 1 31 ? -34.930 10.199 -39.184 1.00 44.71 27 LYS D O 1
ATOM 1995 N N . ASP D 1 32 ? -33.632 9.253 -37.610 1.00 39.22 28 ASP D N 1
ATOM 1996 C CA . ASP D 1 32 ? -34.559 9.540 -36.524 1.00 35.46 28 ASP D CA 1
ATOM 1997 C C . ASP D 1 32 ? -33.782 9.757 -35.232 1.00 24.16 28 ASP D C 1
ATOM 1998 O O . ASP D 1 32 ? -32.699 9.199 -35.040 1.00 27.29 28 ASP D O 1
ATOM 2003 N N . ILE D 1 33 ? -34.359 10.561 -34.342 1.00 30.28 29 ILE D N 1
ATOM 2004 C CA . ILE D 1 33 ? -33.830 10.783 -32.999 1.00 25.87 29 ILE D CA 1
ATOM 2005 C C . ILE D 1 33 ? -34.994 10.685 -32.028 1.00 25.89 29 ILE D C 1
ATOM 2006 O O . ILE D 1 33 ? -35.965 11.442 -32.145 1.00 25.98 29 ILE D O 1
ATOM 2011 N N . TRP D 1 34 ? -34.895 9.772 -31.063 1.00 18.80 30 TRP D N 1
ATOM 2012 C CA . TRP D 1 34 ? -35.882 9.659 -29.991 1.00 18.26 30 TRP D CA 1
ATOM 2013 C C . TRP D 1 34 ? -35.212 10.033 -28.676 1.00 17.95 30 TRP D C 1
ATOM 2014 O O . TRP D 1 34 ? -34.351 9.294 -28.187 1.00 17.71 30 TRP D O 1
ATOM 2025 N N . MET D 1 35 ? -35.627 11.157 -28.089 1.00 15.48 31 MET D N 1
ATOM 2026 C CA . MET D 1 35 ? -35.115 11.562 -26.782 1.00 14.72 31 MET D CA 1
ATOM 2027 C C . MET D 1 35 ? -35.744 10.720 -25.677 1.00 21.24 31 MET D C 1
ATOM 2028 O O . MET D 1 35 ? -36.926 10.380 -25.735 1.00 19.91 31 MET D O 1
ATOM 2033 N N . LEU D 1 36 ? -34.946 10.370 -24.666 1.00 13.29 32 LEU D N 1
ATOM 2034 C CA . LEU D 1 36 ? -35.456 9.668 -23.494 1.00 13.73 32 LEU D CA 1
ATOM 2035 C C . LEU D 1 36 ? -35.716 10.612 -22.334 1.00 15.73 32 LEU D C 1
ATOM 2036 O O . LEU D 1 36 ? -35.687 10.192 -21.167 1.00 16.64 32 LEU D O 1
ATOM 2041 N N . SER D 1 37 ? -35.983 11.888 -22.644 1.00 12.83 33 SER D N 1
ATOM 2042 C CA . SER D 1 37 ? -36.489 12.842 -21.661 1.00 12.78 33 SER D CA 1
ATOM 2043 C C . SER D 1 37 ? -37.586 12.167 -20.849 1.00 13.76 33 SER D C 1
ATOM 2044 O O . SER D 1 37 ? -38.518 11.588 -21.425 1.00 19.56 33 SER D O 1
ATOM 2047 N N . PRO D 1 38 ? -37.532 12.252 -19.521 1.00 18.03 34 PRO D N 1
ATOM 2048 C CA . PRO D 1 38 ? -36.636 13.188 -18.830 1.00 14.51 34 PRO D CA 1
ATOM 2049 C C . PRO D 1 38 ? -35.187 12.736 -18.541 1.00 18.42 34 PRO D C 1
ATOM 2050 O O . PRO D 1 38 ? -34.447 13.496 -17.920 1.00 20.85 34 PRO D O 1
ATOM 2054 N N . ASP D 1 39 ? -34.778 11.551 -18.979 1.00 17.43 35 ASP D N 1
ATOM 2055 C CA . ASP D 1 39 ? -33.388 11.142 -18.822 1.00 20.39 35 ASP D CA 1
ATOM 2056 C C . ASP D 1 39 ? -32.487 11.849 -19.839 1.00 16.75 35 ASP D C 1
ATOM 2057 O O . ASP D 1 39 ? -32.936 12.321 -20.887 1.00 19.63 35 ASP D O 1
ATOM 2062 N N . ASN D 1 40 ? -31.194 11.905 -19.524 1.00 13.97 36 ASN D N 1
ATOM 2063 C CA . ASN D 1 40 ? -30.205 12.535 -20.401 1.00 17.46 36 ASN D CA 1
ATOM 2064 C C . ASN D 1 40 ? -29.615 11.515 -21.385 1.00 22.05 36 ASN D C 1
ATOM 2065 O O . ASN D 1 40 ? -28.400 11.328 -21.493 1.00 19.12 36 ASN D O 1
ATOM 2070 N N . SER D 1 41 ? -30.508 10.848 -22.119 1.00 15.63 37 SER D N 1
ATOM 2071 C CA . SER D 1 41 ? -30.120 9.837 -23.101 1.00 16.45 37 SER D CA 1
ATOM 2072 C C . SER D 1 41 ? -30.989 9.985 -24.344 1.00 16.30 37 SER D C 1
ATOM 2073 O O . SER D 1 41 ? -31.979 10.713 -24.347 1.00 15.43 37 SER D O 1
ATOM 2076 N N . ALA D 1 42 ? -30.592 9.304 -25.422 1.00 17.33 38 ALA D N 1
ATOM 2077 C CA . ALA D 1 42 ? -31.346 9.364 -26.669 1.00 17.51 38 ALA D CA 1
ATOM 2078 C C . ALA D 1 42 ? -31.033 8.134 -27.506 1.00 18.46 38 ALA D C 1
ATOM 2079 O O . ALA D 1 42 ? -30.031 7.452 -27.290 1.00 19.21 38 ALA D O 1
ATOM 2081 N N . ILE D 1 43 ? -31.907 7.871 -28.469 1.00 18.56 39 ILE D N 1
ATOM 2082 C CA . ILE D 1 43 ? -31.710 6.819 -29.460 1.00 19.70 39 ILE D CA 1
ATOM 2083 C C . ILE D 1 43 ? -31.611 7.492 -30.821 1.00 20.89 39 ILE D C 1
ATOM 2084 O O . ILE D 1 43 ? -32.447 8.335 -31.154 1.00 20.54 39 ILE D O 1
ATOM 2089 N N . VAL D 1 44 ? -30.592 7.129 -31.603 1.00 22.42 40 VAL D N 1
ATOM 2090 C CA . VAL D 1 44 ? -30.345 7.748 -32.901 1.00 23.85 40 VAL D CA 1
ATOM 2091 C C . VAL D 1 44 ? -30.315 6.652 -33.962 1.00 27.50 40 VAL D C 1
ATOM 2092 O O . VAL D 1 44 ? -29.643 5.628 -33.785 1.00 27.12 40 VAL D O 1
ATOM 2096 N N . SER D 1 45 ? -31.052 6.869 -35.053 1.00 27.82 41 SER D N 1
ATOM 2097 C CA . SER D 1 45 ? -31.112 5.948 -36.185 1.00 27.24 41 SER D CA 1
ATOM 2098 C C . SER D 1 45 ? -30.332 6.523 -37.360 1.00 29.11 41 SER D C 1
ATOM 2099 O O . SER D 1 45 ? -30.452 7.715 -37.653 1.00 29.32 41 SER D O 1
ATOM 2102 N N . TYR D 1 46 ? -29.544 5.670 -38.022 1.00 30.58 42 TYR D N 1
ATOM 2103 C CA . TYR D 1 46 ? -28.757 6.001 -39.203 1.00 32.62 42 TYR D CA 1
ATOM 2104 C C . TYR D 1 46 ? -29.265 5.206 -40.400 1.00 39.79 42 TYR D C 1
ATOM 2105 O O . TYR D 1 46 ? -29.915 4.168 -40.253 1.00 43.43 42 TYR D O 1
ATOM 2114 N N . GLU D 1 47 ? -28.932 5.676 -41.599 1.00 46.57 43 GLU D N 1
ATOM 2115 C CA . GLU D 1 47 ? -29.363 4.927 -42.774 1.00 50.32 43 GLU D CA 1
ATOM 2116 C C . GLU D 1 47 ? -28.396 3.808 -43.150 1.00 45.77 43 GLU D C 1
ATOM 2117 O O . GLU D 1 47 ? -28.836 2.747 -43.606 1.00 46.37 43 GLU D O 1
ATOM 2123 N N . SER D 1 48 ? -27.093 4.003 -42.949 1.00 42.49 44 SER D N 1
ATOM 2124 C CA . SER D 1 48 ? -26.083 3.034 -43.357 1.00 42.74 44 SER D CA 1
ATOM 2125 C C . SER D 1 48 ? -25.633 2.186 -42.167 1.00 39.58 44 SER D C 1
ATOM 2126 O O . SER D 1 48 ? -25.680 2.618 -41.013 1.00 37.82 44 SER D O 1
ATOM 2129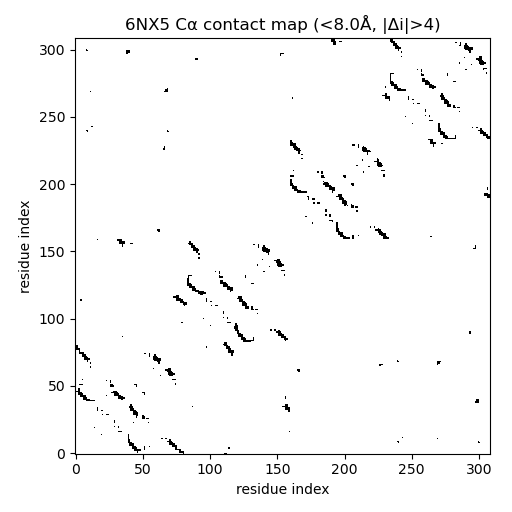 N N . LEU D 1 49 ? -25.205 0.957 -42.469 1.00 43.79 45 LEU D N 1
ATOM 2130 C CA . LEU D 1 49 ? -24.824 0.015 -41.421 1.00 41.00 45 LEU D CA 1
ATOM 2131 C C . LEU D 1 49 ? -23.625 0.513 -40.620 1.00 44.40 45 LEU D C 1
ATOM 2132 O O . LEU D 1 49 ? -23.558 0.315 -39.401 1.00 45.83 45 LEU D O 1
ATOM 2137 N N . SER D 1 50 ? -22.667 1.160 -41.286 1.00 40.97 46 SER D N 1
ATOM 2138 C CA . SER D 1 50 ? -21.384 1.468 -40.667 1.00 41.89 46 SER D CA 1
ATOM 2139 C C . SER D 1 50 ? -21.423 2.694 -39.764 1.00 41.69 46 SER D C 1
ATOM 2140 O O . SER D 1 50 ? -20.538 2.842 -38.915 1.00 40.61 46 SER D O 1
ATOM 2143 N N . SER D 1 51 ? -22.423 3.567 -39.919 1.00 42.87 47 SER D N 1
ATOM 2144 C CA . SER D 1 51 ? -22.368 4.883 -39.286 1.00 44.80 47 SER D CA 1
ATOM 2145 C C . SER D 1 51 ? -22.325 4.785 -37.763 1.00 40.35 47 SER D C 1
ATOM 2146 O O . SER D 1 51 ? -21.626 5.565 -37.105 1.00 36.47 47 SER D O 1
ATOM 2149 N N . ALA D 1 52 ? -23.057 3.834 -37.181 1.00 35.11 48 ALA D N 1
ATOM 2150 C CA . ALA D 1 52 ? -23.077 3.728 -35.725 1.00 33.54 48 ALA D CA 1
ATOM 2151 C C . ALA D 1 52 ? -21.706 3.353 -35.165 1.00 34.44 48 ALA D C 1
ATOM 2152 O O . ALA D 1 52 ? -21.306 3.849 -34.103 1.00 33.83 48 ALA D O 1
ATOM 2154 N N . ILE D 1 53 ? -20.968 2.481 -35.861 1.00 36.07 49 ILE D N 1
ATOM 2155 C CA . ILE D 1 53 ? -19.680 2.033 -35.333 1.00 37.06 49 ILE D CA 1
ATOM 2156 C C . ILE D 1 53 ? -18.650 3.159 -35.377 1.00 38.21 49 ILE D C 1
ATOM 2157 O O . ILE D 1 53 ? -17.882 3.352 -34.426 1.00 39.56 49 ILE D O 1
ATOM 2162 N N . VAL D 1 54 ? -18.601 3.914 -36.476 1.00 39.33 50 VAL D N 1
ATOM 2163 C CA . VAL D 1 54 ? -17.619 4.993 -36.521 1.00 40.69 50 VAL D CA 1
ATOM 2164 C C . VAL D 1 54 ? -18.031 6.117 -35.579 1.00 39.37 50 VAL D C 1
ATOM 2165 O O . VAL D 1 54 ? -17.177 6.758 -34.953 1.00 40.09 50 VAL D O 1
ATOM 2169 N N . ALA D 1 55 ? -19.338 6.356 -35.431 1.00 40.56 51 ALA D N 1
ATOM 2170 C CA . ALA D 1 55 ? -19.787 7.296 -34.413 1.00 36.15 51 ALA D CA 1
ATOM 2171 C C . ALA D 1 55 ? -19.436 6.775 -33.029 1.00 35.28 51 ALA D C 1
ATOM 2172 O O . ALA D 1 55 ? -18.989 7.538 -32.166 1.00 38.04 51 ALA D O 1
ATOM 2174 N N . ARG D 1 56 ? -19.593 5.467 -32.811 1.00 34.75 52 ARG D N 1
ATOM 2175 C CA . ARG D 1 56 ? -19.110 4.870 -31.573 1.00 41.68 52 ARG D CA 1
ATOM 2176 C C . ARG D 1 56 ? -17.610 5.077 -31.417 1.00 42.79 52 ARG D C 1
ATOM 2177 O O . ARG D 1 56 ? -17.133 5.464 -30.343 1.00 41.13 52 ARG D O 1
ATOM 2185 N N . ASP D 1 57 ? -16.847 4.812 -32.481 1.00 46.94 53 ASP D N 1
ATOM 2186 C CA . ASP D 1 57 ? -15.405 5.027 -32.434 1.00 51.46 53 ASP D CA 1
ATOM 2187 C C . ASP D 1 57 ? -15.071 6.465 -32.058 1.00 50.15 53 ASP D C 1
ATOM 2188 O O . ASP D 1 57 ? -14.185 6.710 -31.231 1.00 51.11 53 ASP D O 1
ATOM 2193 N N . ALA D 1 58 ? -15.788 7.429 -32.639 1.00 46.65 54 ALA D N 1
ATOM 2194 C CA . ALA D 1 58 ? -15.431 8.832 -32.460 1.00 44.58 54 ALA D CA 1
ATOM 2195 C C . ALA D 1 58 ? -15.782 9.336 -31.065 1.00 44.90 54 ALA D C 1
ATOM 2196 O O . ALA D 1 58 ? -15.028 10.122 -30.478 1.00 47.99 54 ALA D O 1
ATOM 2198 N N . LEU D 1 59 ? -16.918 8.895 -30.516 1.00 40.32 55 LEU D N 1
ATOM 2199 C CA . LEU D 1 59 ? -17.536 9.585 -29.391 1.00 37.98 55 LEU D CA 1
ATOM 2200 C C . LEU D 1 59 ? -17.591 8.785 -28.097 1.00 40.07 55 LEU D C 1
ATOM 2201 O O . LEU D 1 59 ? -17.682 9.393 -27.024 1.00 38.65 55 LEU D O 1
ATOM 2206 N N . HIS D 1 60 ? -17.551 7.460 -28.159 1.00 34.70 56 HIS D N 1
ATOM 2207 C CA . HIS D 1 60 ? -17.701 6.676 -26.943 1.00 43.39 56 HIS D CA 1
ATOM 2208 C C . HIS D 1 60 ? -16.571 6.985 -25.965 1.00 46.71 56 HIS D C 1
ATOM 2209 O O . HIS D 1 60 ? -15.405 7.095 -26.357 1.00 46.02 56 HIS D O 1
ATOM 2216 N N . ASN D 1 61 ? -16.937 7.147 -24.689 1.00 49.38 57 ASN D N 1
ATOM 2217 C CA . ASN D 1 61 ? -15.998 7.400 -23.587 1.00 59.01 57 ASN D CA 1
ATOM 2218 C C . ASN D 1 61 ? -15.196 8.683 -23.802 1.00 60.16 57 ASN D C 1
ATOM 2219 O O . ASN D 1 61 ? -14.074 8.839 -23.305 1.00 62.62 57 ASN D O 1
ATOM 2224 N N . ARG D 1 62 ? -15.789 9.627 -24.542 1.00 55.67 58 ARG D N 1
ATOM 2225 C CA . ARG D 1 62 ? -15.086 10.868 -24.853 1.00 54.94 58 ARG D CA 1
ATOM 2226 C C . ARG D 1 62 ? -15.784 12.069 -24.218 1.00 48.70 58 ARG D C 1
ATOM 2227 O O . ARG D 1 62 ? -17.017 12.167 -24.257 1.00 42.06 58 ARG D O 1
ATOM 2235 N N . PRO D 1 63 ? -15.027 12.977 -23.604 1.00 51.48 59 PRO D N 1
ATOM 2236 C CA . PRO D 1 63 ? -15.622 14.226 -23.112 1.00 55.27 59 PRO D CA 1
ATOM 2237 C C . PRO D 1 63 ? -15.996 15.162 -24.253 1.00 57.87 59 PRO D C 1
ATOM 2238 O O . PRO D 1 63 ? -15.331 16.178 -24.482 1.00 60.74 59 PRO D O 1
ATOM 2242 N N . VAL D 1 64 ? -17.073 14.824 -24.968 1.00 57.26 60 VAL D N 1
ATOM 2243 C CA . VAL D 1 64 ? -17.479 15.581 -26.146 1.00 59.31 60 VAL D CA 1
ATOM 2244 C C . VAL D 1 64 ? -17.945 16.989 -25.794 1.00 58.58 60 VAL D C 1
ATOM 2245 O O . VAL D 1 64 ? -17.889 17.886 -26.644 1.00 60.71 60 VAL D O 1
ATOM 2249 N N . PHE D 1 65 ? -18.388 17.219 -24.559 1.00 54.66 61 PHE D N 1
ATOM 2250 C CA . PHE D 1 65 ? -18.972 18.489 -24.159 1.00 55.09 61 PHE D CA 1
ATOM 2251 C C . PHE D 1 65 ? -18.186 19.113 -23.010 1.00 54.14 61 PHE D C 1
ATOM 2252 O O . PHE D 1 65 ? -17.514 18.417 -22.243 1.00 54.16 61 PHE D O 1
ATOM 2260 N N . GLU D 1 66 ? -18.284 20.439 -22.903 1.00 51.19 62 GLU D N 1
ATOM 2261 C CA . GLU D 1 66 ? -17.508 21.191 -21.925 1.00 52.90 62 GLU D CA 1
ATOM 2262 C C . GLU D 1 66 ? -18.045 20.985 -20.515 1.00 46.11 62 GLU D C 1
ATOM 2263 O O . GLU D 1 66 ? -19.247 20.800 -20.306 1.00 44.84 62 GLU D O 1
ATOM 2269 N N . ASN D 1 67 ? -17.132 21.051 -19.540 1.00 50.34 63 ASN D N 1
ATOM 2270 C CA . ASN D 1 67 ? -17.469 20.976 -18.114 1.00 46.63 63 ASN D CA 1
ATOM 2271 C C . ASN D 1 67 ? -18.332 19.756 -17.805 1.00 40.54 63 ASN D C 1
ATOM 2272 O O . ASN D 1 67 ? -19.207 19.800 -16.936 1.00 44.83 63 ASN D O 1
ATOM 2277 N N . HIS D 1 68 ? -18.083 18.659 -18.515 1.00 38.63 64 HIS D N 1
ATOM 2278 C CA . HIS D 1 68 ? -18.955 17.496 -18.466 1.00 37.29 64 HIS D CA 1
ATOM 2279 C C . HIS D 1 68 ? -18.128 16.238 -18.680 1.00 42.70 64 HIS D C 1
ATOM 2280 O O . HIS D 1 68 ? -17.106 16.261 -19.369 1.00 47.46 64 HIS D O 1
ATOM 2287 N N . GLY D 1 69 ? -18.594 15.132 -18.086 1.00 46.07 65 GLY D N 1
ATOM 2288 C CA . GLY D 1 69 ? -17.936 13.864 -18.225 1.00 45.91 65 GLY D CA 1
ATOM 2289 C C . GLY D 1 69 ? -18.099 13.277 -19.619 1.00 47.29 65 GLY D C 1
ATOM 2290 O O . GLY D 1 69 ? -18.685 13.894 -20.519 1.00 52.12 65 GLY D O 1
ATOM 2291 N N . PRO D 1 70 ? -17.577 12.064 -19.808 1.00 40.26 66 PRO D N 1
ATOM 2292 C CA . PRO D 1 70 ? -17.561 11.474 -21.153 1.00 40.46 66 PRO D CA 1
ATOM 2293 C C . PRO D 1 70 ? -18.944 11.020 -21.595 1.00 37.71 66 PRO D C 1
ATOM 2294 O O . PRO D 1 70 ? -19.744 10.529 -20.793 1.00 40.20 66 PRO D O 1
ATOM 2298 N N . VAL D 1 71 ? -19.217 11.189 -22.893 1.00 35.32 67 VAL D N 1
ATOM 2299 C CA . VAL D 1 71 ? -20.468 10.745 -23.506 1.00 37.37 67 VAL D CA 1
ATOM 2300 C C . VAL D 1 71 ? -20.314 9.298 -23.935 1.00 36.95 67 VAL D C 1
ATOM 2301 O O . VAL D 1 71 ? -19.283 8.907 -24.492 1.00 42.19 67 VAL D O 1
ATOM 2305 N N . GLN D 1 72 ? -21.344 8.497 -23.683 1.00 30.93 68 GLN D N 1
ATOM 2306 C CA . GLN D 1 72 ? -21.299 7.068 -23.953 1.00 32.22 68 GLN D CA 1
ATOM 2307 C C . GLN D 1 72 ? -22.175 6.725 -25.148 1.00 29.82 68 GLN D C 1
ATOM 2308 O O . GLN D 1 72 ? -23.329 7.155 -25.227 1.00 29.96 68 GLN D O 1
ATOM 2314 N N . VAL D 1 73 ? -21.614 5.957 -26.078 1.00 27.67 69 VAL D N 1
ATOM 2315 C CA . VAL D 1 73 ? -22.313 5.517 -27.277 1.00 27.43 69 VAL D CA 1
ATOM 2316 C C . VAL D 1 73 ? -22.244 3.996 -27.330 1.00 36.52 69 VAL D C 1
ATOM 2317 O O . VAL D 1 73 ? -21.149 3.417 -27.368 1.00 34.77 69 VAL D O 1
ATOM 2321 N N . MET D 1 74 ? -23.409 3.354 -27.330 1.00 26.46 70 MET D N 1
ATOM 2322 C CA . MET D 1 74 ? -23.521 1.902 -27.346 1.00 26.74 70 MET D CA 1
ATOM 2323 C C . MET D 1 74 ? -24.206 1.466 -28.635 1.00 32.16 70 MET D C 1
ATOM 2324 O O . MET D 1 74 ? -25.231 2.034 -29.024 1.00 30.36 70 MET D O 1
ATOM 2329 N N . LEU D 1 75 ? -23.634 0.466 -29.302 1.00 28.36 71 LEU D N 1
ATOM 2330 C CA . LEU D 1 75 ? -24.237 -0.047 -30.524 1.00 28.87 71 LEU D CA 1
ATOM 2331 C C . LEU D 1 75 ? -25.465 -0.892 -30.200 1.00 32.43 71 LEU D C 1
ATOM 2332 O O . LEU D 1 75 ? -25.411 -1.761 -29.326 1.00 33.13 71 LEU D O 1
ATOM 2337 N N . ALA D 1 76 ? -26.566 -0.649 -30.917 1.00 29.87 72 ALA D N 1
ATOM 2338 C CA . ALA D 1 76 ? -27.776 -1.463 -30.817 1.00 36.33 72 ALA D CA 1
ATOM 2339 C C . ALA D 1 76 ? -27.824 -2.444 -31.984 1.00 31.06 72 ALA D C 1
ATOM 2340 O O . ALA D 1 76 ? -27.822 -2.032 -33.149 1.00 39.51 72 ALA D O 1
ATOM 2342 N N . LYS D 1 77 ? -27.876 -3.742 -31.673 1.00 30.53 73 LYS D N 1
ATOM 2343 C CA . LYS D 1 77 ? -27.792 -4.777 -32.695 1.00 32.96 73 LYS D CA 1
ATOM 2344 C C . LYS D 1 77 ? -29.182 -5.284 -33.041 1.00 35.24 73 LYS D C 1
ATOM 2345 O O . LYS D 1 77 ? -29.896 -5.770 -32.145 1.00 32.04 73 LYS D O 1
ATOM 2351 N N . PRO D 1 78 ? -29.595 -5.236 -34.318 1.00 32.09 74 PRO D N 1
ATOM 2352 C CA . PRO D 1 78 ? -30.913 -5.655 -34.812 1.00 38.45 74 PRO D CA 1
ATOM 2353 C C . PRO D 1 78 ? -31.207 -7.116 -34.507 1.00 40.40 74 PRO D C 1
ATOM 2354 O O . PRO D 1 78 ? -30.245 -7.874 -34.395 1.00 41.50 74 PRO D O 1
#

Solvent-accessible surface area: 13804 Å² total; per-residue (Å²): 110,41,28,14,7,0,2,0,0,0,2,29,97,81,25,60,21,85,42,0,86,74,40,0,44,79,55,26,138,24,132,48,12,32,20,0,66,131,14,21,0,0,0,0,9,2,122,58,93,77,22,0,62,82,0,63,96,30,1,57,64,110,12,38,42,100,71,5,1,4,1,2,1,48,41,7,93,115,31,34,69,76,148,64,20,12,0,11,0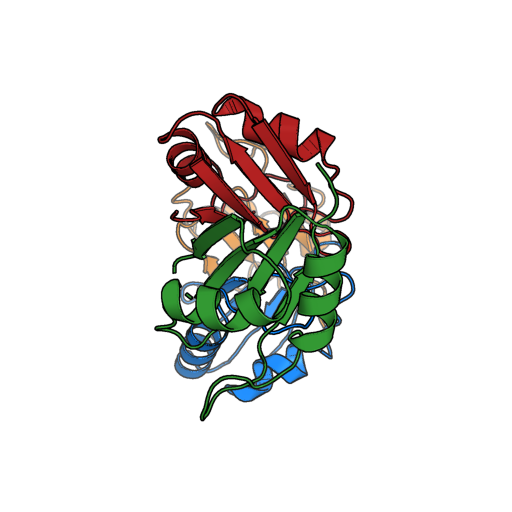,11,40,2,28,108,57,11,55,36,78,36,0,51,73,41,0,45,80,69,26,80,2,59,6,1,13,11,1,80,70,24,36,5,0,0,0,9,0,97,52,129,67,6,2,102,75,0,86,119,31,8,37,74,139,90,54,42,158,158,64,32,52,0,14,0,10,58,7,126,86,100,41,8,0,1,0,0,29,5,30,134,67,26,53,45,82,36,0,89,73,47,3,45,79,70,24,135,25,107,71,20,37,36,5,118,67,7,0,0,0,8,0,134,44,80,72,19,0,55,83,0,65,95,31,8,31,72,145,85,58,41,152,142,70,37,73,5,12,0,12,33,3,96,103,86,29,6,0,2,0,2,0,2,32,117,74,28,56,45,83,46,1,85,73,24,0,47,78,59,28,119,25,110,40,12,33,23,4,45,143,19,18,0,0,0,0,7,2,111,60,143,79,9,0,62,71,0,93,109,25,4,70,74,122,42,46,54,129,53,16,3,10,0,7,1,50,43,2,100,131

Sequence (309 aa):
SGGSMLYVSNLPVGTSSSSSAIHALFSAYGNVKDIWMLSPDNSAIVSSYESLSSAIVARDALHNRPVFENHGPVQVMLAKPSSSNYEGSMLYVSNLPVGTSSSSAIHALFSSAYGNVKDIWMLSPDNSAIVSSYESSLSSAIVARRDALHNRPVFENHGPVQVMLAKPSSMLYVSNLPVGTSSSAIHALFSAYGNVKDIWMLSNSAIVSYESLSSAIVARDALHNRPVFENHGPVQVMLAKPSSMLYVSNLPVGTSSSAIHALFSAYGNVKDIWMLSPDNSAIVSYESLSSAIVARDALHNRPVFENHGPVQVMLAKP

Secondary structure (DSSP, 8-state):
---EEEEEE-PPTT--HHHHHHHHTTSS-EEEEEE-TTSS-EEEEES-HHHHHHHHHHHTTB--STT---BEEEEPPPPEE--/-EEEEEESPPTT--HHHHHHHHGGGS-EEEEEEETTTTEEEEEESSHHHHHHHHHHHTTB--STTS--BEEEE-EE-/-EEEEE---TT--HHHHHHHHGGGS-EEEEEEE--EEEEEES-HHHHHHHHHHHTT---STTS---EEEEPPP-/-EEEEE-PPTT--HHHHHHHHGGGS-EEEEEE-TTSS-EEEEESSSSHHHHHHHHHTTB--STTS--BEEEEEE-

Foldseek 3Di:
DKWKKKKKAQADQPDDPVNVCVLLPVQHDWDDKADPPPHRIIMITDRDPVSLVVSQVVQAQDPPDPPGGGMHIDIDDIDDDDD/DWKKKKAQAPQPDDPVNVCVLLVVQAAWDDKDADPSRRMIMTDGPDPCRLVVSQVVAAQPCPDPPGGGMHMGTDDDD/DKKKKAQADQPDDPVNVCVLLVVQADWDDWADDNRMIMTDDPDPNSLVVSQVVQAQDPPDPPGGGMHIGDDDDD/DKKKKAFAPQPDDPVNVCVLLVVQADWDDKADPPVHRMIMIDHDDPCSLVVSQVVAAQDCPDPPGGGMHMGDDDD

InterPro domains:
  IPR000504 RNA recognition motif domain [PF00076] (2-60)
  IPR000504 RNA recognition motif domain [PS50102] (1-74)
  IPR000504 RNA recognition motif domain [SM00360] (1-70)
  IPR001313 Pumilio RNA-binding repeat [PF00806] (196-228)
  IPR001313 Pumilio RNA-binding repeat [PF00806] (235-264)
  IPR001313 Pumilio RNA-binding repeat [PF00806] (275-287)
  IPR001313 Pumilio RNA-binding repeat [PS50302] (191-226)
  IPR001313 Pumilio RNA-binding repeat [PS50302] (227-263)
  IPR001313 Pumilio RNA-binding repeat [SM00025] (191-226)
  IPR001313 Pumilio RNA-binding repeat [SM00025] (227-263)
  IPR001313 Pumilio RNA-binding repeat [SM00025] (264-298)
  IPR001313 Pumilio RNA-binding repeat [SM00025] (299-335)
  IPR001313 Pumilio RNA-binding repeat [SM00025] (374-410)
  IPR011989 Armadillo-like helical [G3DSA:1.25.10.10] (164-469)
  IPR012677 Nucleotide-binding alpha-beta plait domain superfamily [G3DSA:3.30.70.330] (1-86)
  IPR016024 Armadillo-type fold [SSF48371] (154-474)
  IPR033133 Pumilio homology domain [PS50303] (129-482)
  IPR034166 Npl3, RNA recognition motif 1 [cd12340] (1-71)
  IPR035979 RNA-binding domain superfamily [SSF54928] (2-82)
  IPR052645 Pumilio domain-containing protein [PTHR47093] (2-638)

Organism: Schizosaccharomyces pombe (strain 972 / ATCC 24843) (NCBI:txid284812)

Radius of gyration: 20.71 Å; Cα contacts (8 Å, |Δi|>4): 743; chains: 4; bounding box: 56×46×47 Å

Nearest PDB structures (foldseek):
  6nx5-assembly2_D  TM=9.804E-01  e=1.180E-14  Schizosaccharomyces pombe
  6nx5-assembly1_A  TM=9.595E-01  e=5.033E-14  Schizosac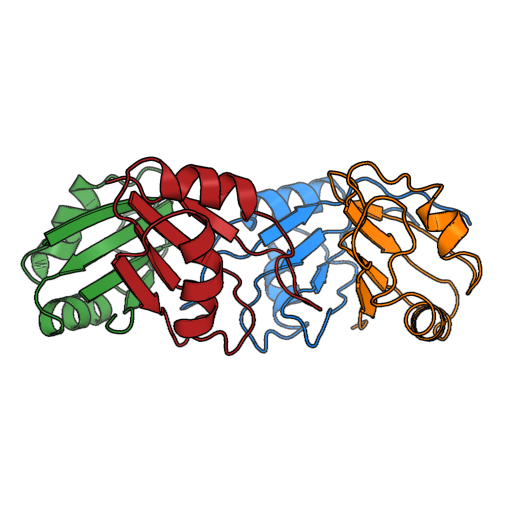charomyces pombe
  6nww-assembly2_C  TM=8.998E-01  e=2.306E-12  Schizosaccharomyces pombe
  8bwf-assembly7_G  TM=8.373E-01  e=8.912E-06  Homo sapiens
  8bwf-assembly11_K  TM=8.518E-01  e=1.160E-05  Homo sapiens

B-factor: mean 24.42, std 13.86, range [2.04, 80.84]

GO terms:
  GO:0035925 mRNA 3'-UTR AU-rich region binding (F, IDA)
  GO:0000932 P-body (C, EXP)
  GO:0010494 cytoplasmic stress granule (C, EXP)
  GO:0005737 cytoplasm (C, HDA)